Protein AF-A0A0V1PND1-F1 (afdb_monomer_lite)

Radius of gyration: 33.15 Å; chains: 1; bounding box: 69×85×89 Å

Structure (mmCIF, N/CA/C/O backbone):
data_AF-A0A0V1PND1-F1
#
_entry.id   AF-A0A0V1PND1-F1
#
loop_
_atom_site.group_PDB
_atom_site.id
_atom_site.type_symbol
_atom_site.label_atom_id
_atom_site.label_alt_id
_atom_site.label_comp_id
_atom_site.label_asym_id
_atom_site.label_entity_id
_atom_site.label_seq_id
_atom_site.pdbx_PDB_ins_code
_atom_site.Cartn_x
_atom_site.Cartn_y
_atom_site.Cartn_z
_atom_site.occupancy
_atom_site.B_iso_or_equiv
_atom_site.auth_seq_id
_atom_site.auth_comp_id
_atom_site.auth_asym_id
_atom_site.auth_atom_id
_atom_site.pdbx_PDB_model_num
ATOM 1 N N . MET A 1 1 ? 16.332 -52.668 48.188 1.00 45.94 1 MET A N 1
ATOM 2 C CA . MET A 1 1 ? 16.975 -53.119 46.933 1.00 45.94 1 MET A CA 1
ATOM 3 C C . MET A 1 1 ? 16.091 -52.702 45.766 1.00 45.94 1 MET A C 1
ATOM 5 O O . MET A 1 1 ? 15.042 -53.295 45.566 1.00 45.94 1 MET A O 1
ATOM 9 N N . GLY A 1 2 ? 16.438 -51.606 45.086 1.00 40.59 2 GLY A N 1
ATOM 10 C CA . GLY A 1 2 ? 15.646 -51.068 43.973 1.00 40.59 2 GLY A CA 1
ATOM 11 C C . GLY A 1 2 ? 15.903 -51.820 42.657 1.00 40.59 2 GLY A C 1
ATOM 12 O O . GLY A 1 2 ? 17.017 -52.310 42.455 1.00 40.59 2 GLY A O 1
ATOM 13 N N . PRO A 1 3 ? 14.910 -51.923 41.757 1.00 44.81 3 PRO A N 1
ATOM 14 C CA . PRO A 1 3 ? 15.057 -52.651 40.501 1.00 44.81 3 PRO A CA 1
ATOM 15 C C . PRO A 1 3 ? 16.030 -51.941 39.544 1.00 44.81 3 PRO A C 1
ATOM 17 O O . PRO A 1 3 ? 15.953 -50.734 39.306 1.00 44.81 3 PRO A O 1
ATOM 20 N N . LYS A 1 4 ? 16.978 -52.723 39.011 1.00 42.03 4 LYS A N 1
ATOM 21 C CA . LYS A 1 4 ? 18.057 -52.308 38.103 1.00 42.03 4 LYS A CA 1
ATOM 22 C C . LYS A 1 4 ? 17.503 -51.722 36.794 1.00 42.03 4 LYS A C 1
ATOM 24 O O . LYS A 1 4 ? 16.653 -52.321 36.142 1.00 42.03 4 LYS A O 1
ATOM 29 N N . LYS A 1 5 ? 18.046 -50.570 36.379 1.00 38.72 5 LYS A N 1
ATOM 30 C CA . LYS A 1 5 ? 17.799 -49.937 35.071 1.00 38.72 5 LYS A CA 1
ATOM 31 C C . LYS A 1 5 ? 18.304 -50.835 33.935 1.00 38.72 5 LYS A C 1
ATOM 33 O O . LYS A 1 5 ? 19.490 -51.147 33.871 1.00 38.72 5 LYS A O 1
ATOM 38 N N . MET A 1 6 ? 17.409 -51.189 33.017 1.00 40.62 6 MET A N 1
ATOM 39 C CA . MET A 1 6 ? 17.712 -51.919 31.786 1.00 40.62 6 MET A CA 1
ATOM 40 C C . MET A 1 6 ? 18.481 -51.002 30.817 1.00 40.62 6 MET A C 1
ATOM 42 O O . MET A 1 6 ? 17.993 -49.934 30.440 1.00 40.62 6 MET A O 1
ATOM 46 N N . GLN A 1 7 ? 19.706 -51.384 30.449 1.00 43.44 7 GLN A N 1
ATOM 47 C CA . GLN A 1 7 ? 20.535 -50.657 29.484 1.00 43.44 7 GLN A CA 1
ATOM 48 C C . GLN A 1 7 ? 19.895 -50.724 28.086 1.00 43.44 7 GLN A C 1
ATOM 50 O O . GLN A 1 7 ? 19.648 -51.802 27.551 1.00 43.44 7 GLN A O 1
ATOM 55 N N . LYS A 1 8 ? 19.622 -49.561 27.479 1.00 40.72 8 LYS A N 1
ATOM 56 C CA . LYS A 1 8 ? 19.198 -49.457 26.073 1.00 40.72 8 LYS A CA 1
ATOM 57 C C . LYS A 1 8 ? 20.356 -49.884 25.165 1.00 40.72 8 LYS A C 1
ATOM 59 O O . LYS A 1 8 ? 21.366 -49.187 25.099 1.00 40.72 8 LYS A O 1
ATOM 64 N N . GLY A 1 9 ? 20.186 -50.991 24.443 1.00 40.56 9 GLY A N 1
ATOM 65 C CA . GLY A 1 9 ? 21.099 -51.410 23.380 1.00 40.56 9 GLY A CA 1
ATOM 66 C C . GLY A 1 9 ? 21.251 -50.335 22.296 1.00 40.56 9 GLY A C 1
ATOM 67 O O . GLY A 1 9 ? 20.279 -49.676 21.914 1.00 40.56 9 GLY A O 1
ATOM 68 N N . LYS A 1 10 ? 22.486 -50.147 21.813 1.00 44.69 10 LYS A N 1
ATOM 69 C CA . LYS A 1 10 ? 22.829 -49.285 20.670 1.00 44.69 10 LYS A CA 1
ATOM 70 C C . LYS A 1 10 ? 21.983 -49.684 19.454 1.00 44.69 10 LYS A C 1
ATOM 72 O O . LYS A 1 10 ? 22.133 -50.786 18.936 1.00 44.69 10 LYS A O 1
ATOM 77 N N . LYS A 1 11 ? 21.127 -48.778 18.972 1.00 47.50 11 LYS A N 1
ATOM 78 C CA . LYS A 1 11 ? 20.496 -48.912 17.652 1.00 47.50 11 LYS A CA 1
ATOM 79 C C . LYS A 1 11 ? 21.572 -48.708 16.586 1.00 47.50 11 LYS A C 1
ATOM 81 O O . LYS A 1 11 ? 22.068 -47.596 16.426 1.00 47.50 11 LYS A O 1
ATOM 86 N N . VAL A 1 12 ? 21.942 -49.781 15.896 1.00 49.62 12 VAL A N 1
ATOM 87 C CA . VAL A 1 12 ? 22.754 -49.713 14.677 1.00 49.62 12 VAL A CA 1
ATOM 88 C C . VAL A 1 12 ? 21.906 -49.036 13.598 1.00 49.62 12 VAL A C 1
ATOM 90 O O . VAL A 1 12 ? 20.738 -49.385 13.424 1.00 49.62 12 VAL A O 1
ATOM 93 N N . ALA A 1 13 ? 22.459 -48.021 12.933 1.00 58.53 13 ALA A N 1
ATOM 94 C CA . ALA A 1 13 ? 21.781 -47.316 11.850 1.00 58.53 13 ALA A CA 1
ATOM 95 C C . ALA A 1 13 ? 21.521 -48.271 10.672 1.00 58.53 13 ALA A C 1
ATOM 97 O O . ALA A 1 13 ? 22.398 -49.050 10.298 1.00 58.53 13 ALA A O 1
ATOM 98 N N . GLU A 1 14 ? 20.320 -48.212 10.093 1.00 64.31 14 GLU A N 1
ATOM 99 C CA . GLU A 1 14 ? 19.987 -48.976 8.889 1.00 64.31 14 GLU A CA 1
ATOM 100 C C . GLU A 1 14 ? 20.894 -48.570 7.719 1.00 64.31 14 GLU A C 1
ATOM 102 O O . GLU A 1 14 ? 21.169 -47.387 7.503 1.00 64.31 14 GLU A O 1
ATOM 107 N N . MET A 1 15 ? 21.349 -49.560 6.947 1.00 56.66 15 MET A N 1
ATOM 108 C CA . MET A 1 15 ? 22.169 -49.323 5.760 1.00 56.66 15 MET A CA 1
ATOM 109 C C . MET A 1 15 ? 21.419 -48.465 4.722 1.00 56.66 15 MET A C 1
ATOM 111 O O . MET A 1 15 ? 20.238 -48.716 4.459 1.00 56.66 15 MET A O 1
ATOM 115 N N . PRO A 1 16 ? 22.097 -47.497 4.075 1.00 63.47 16 PRO A N 1
ATOM 116 C CA . PRO A 1 16 ? 21.490 -46.635 3.068 1.00 63.47 16 PRO A CA 1
ATOM 117 C C . PRO A 1 16 ? 20.941 -47.444 1.885 1.00 63.47 16 PRO A C 1
ATOM 119 O O . PRO A 1 16 ? 21.573 -48.379 1.389 1.00 63.47 16 PRO A O 1
ATOM 122 N N . ALA A 1 17 ? 19.759 -47.042 1.407 1.00 61.97 17 ALA A N 1
ATOM 123 C CA . ALA A 1 17 ? 18.956 -47.739 0.396 1.00 61.97 17 ALA A CA 1
ATOM 124 C C . ALA A 1 17 ? 19.686 -48.044 -0.930 1.00 61.97 17 ALA A C 1
ATOM 126 O O . ALA A 1 17 ? 19.234 -48.896 -1.690 1.00 61.97 17 ALA A O 1
ATOM 127 N N . ALA A 1 18 ? 20.822 -47.393 -1.192 1.00 63.50 18 ALA A N 1
ATOM 128 C CA . ALA A 1 18 ? 21.654 -47.609 -2.372 1.00 63.50 18 ALA A CA 1
ATOM 129 C C . ALA A 1 18 ? 22.376 -48.973 -2.397 1.00 63.50 18 ALA A C 1
ATOM 131 O O . ALA A 1 18 ? 22.743 -49.436 -3.472 1.00 63.50 18 ALA A O 1
ATOM 132 N N . LEU A 1 19 ? 22.564 -49.633 -1.244 1.00 59.56 19 LEU A N 1
ATOM 133 C CA . LEU A 1 19 ? 23.301 -50.906 -1.141 1.00 59.56 19 LEU A CA 1
ATOM 134 C C . LEU A 1 19 ? 22.398 -52.147 -1.042 1.00 59.56 19 LEU A C 1
ATOM 136 O O . LEU A 1 19 ? 22.898 -53.273 -1.010 1.00 59.56 19 LEU A O 1
ATOM 140 N N . LYS A 1 20 ? 21.067 -51.986 -1.031 1.00 61.69 20 LYS A N 1
ATOM 141 C CA . LYS A 1 20 ? 20.152 -53.130 -1.152 1.00 61.69 20 LYS A CA 1
ATOM 142 C C . LYS A 1 20 ? 20.197 -53.630 -2.596 1.00 61.69 20 LYS A C 1
ATOM 144 O O . LYS A 1 20 ? 19.632 -52.997 -3.488 1.00 61.69 20 LYS A O 1
ATOM 149 N N . LYS A 1 21 ? 20.862 -54.772 -2.829 1.00 57.81 21 LYS A N 1
ATOM 150 C CA . LYS A 1 21 ? 20.754 -55.537 -4.083 1.00 57.81 21 LYS A CA 1
ATOM 151 C C . LYS A 1 21 ? 19.268 -55.663 -4.426 1.00 57.81 21 LYS A C 1
ATOM 153 O O . LYS A 1 21 ? 18.518 -56.292 -3.681 1.00 57.81 21 LYS A O 1
ATOM 158 N N . LYS A 1 22 ? 18.842 -55.042 -5.531 1.00 53.78 22 LYS A N 1
ATOM 159 C CA . LYS A 1 22 ? 17.507 -55.254 -6.093 1.00 53.78 22 LYS A CA 1
ATOM 160 C C . LYS A 1 22 ? 17.400 -56.740 -6.412 1.00 53.78 22 LYS A C 1
ATOM 162 O O . LYS A 1 22 ? 18.049 -57.213 -7.341 1.00 53.78 22 LYS A O 1
ATOM 167 N N . VAL A 1 23 ? 16.624 -57.469 -5.616 1.00 55.59 23 VAL A N 1
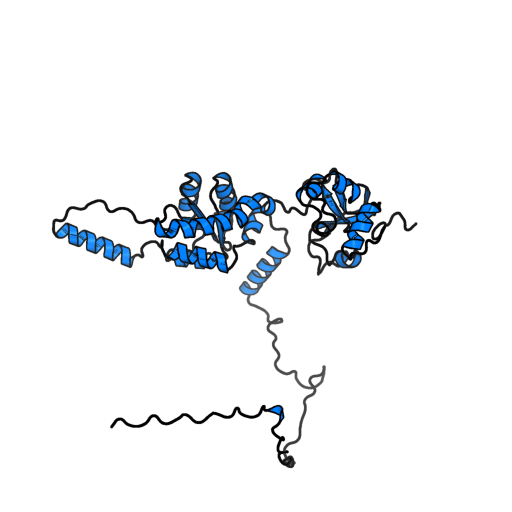ATOM 168 C CA . VAL A 1 23 ? 16.159 -58.803 -5.987 1.00 55.59 23 VAL A CA 1
ATOM 169 C C . VAL A 1 23 ? 15.416 -58.610 -7.303 1.00 55.59 23 VAL A C 1
ATOM 171 O O . VAL A 1 23 ? 14.428 -57.880 -7.353 1.00 55.59 23 VAL A O 1
ATOM 174 N N . ALA A 1 24 ? 15.965 -59.150 -8.389 1.00 57.50 24 ALA A N 1
ATOM 175 C CA . ALA A 1 24 ? 15.301 -59.118 -9.678 1.00 57.50 24 ALA A CA 1
ATOM 176 C C . ALA A 1 24 ? 14.045 -59.983 -9.551 1.00 57.50 24 ALA A C 1
ATOM 178 O O . ALA A 1 24 ? 14.135 -61.210 -9.522 1.00 57.50 24 ALA A O 1
ATOM 179 N N . GLU A 1 25 ? 12.884 -59.343 -9.405 1.00 60.88 25 GLU A N 1
ATOM 180 C CA . GLU A 1 25 ? 11.609 -60.048 -9.461 1.00 60.88 25 GLU A CA 1
ATOM 181 C C . GLU A 1 25 ? 11.512 -60.793 -10.803 1.00 60.88 25 GLU A C 1
ATOM 183 O O . GLU A 1 25 ? 11.852 -60.227 -11.852 1.00 60.88 25 GLU A O 1
ATOM 188 N N . PRO A 1 26 ? 11.067 -62.062 -10.800 1.00 58.00 26 PRO A N 1
ATOM 189 C CA . PRO A 1 26 ? 10.924 -62.831 -12.025 1.00 58.00 26 PRO A CA 1
ATOM 190 C C . PRO A 1 26 ? 9.939 -62.115 -12.955 1.00 58.00 26 PRO A C 1
ATOM 192 O O . PRO A 1 26 ? 8.809 -61.811 -12.565 1.00 58.00 26 PRO A O 1
ATOM 195 N N . LYS A 1 27 ? 10.366 -61.832 -14.195 1.00 63.00 27 LYS A N 1
ATOM 196 C CA . LYS A 1 27 ? 9.514 -61.223 -15.228 1.00 63.00 27 LYS A CA 1
ATOM 197 C C . LYS A 1 27 ? 8.285 -62.112 -15.431 1.00 63.00 27 LYS A C 1
ATOM 199 O O . LYS A 1 27 ? 8.384 -63.180 -16.034 1.00 63.00 27 LYS A O 1
ATOM 204 N N . LYS A 1 28 ? 7.130 -61.684 -14.912 1.00 69.31 28 LYS A N 1
ATOM 205 C CA . LYS A 1 28 ? 5.849 -62.367 -15.125 1.00 69.31 28 LYS A CA 1
ATOM 206 C C . LYS A 1 28 ? 5.597 -62.429 -16.632 1.00 69.31 28 LYS A C 1
ATOM 208 O O . LYS A 1 28 ? 5.619 -61.390 -17.291 1.00 69.31 28 LYS A O 1
ATOM 213 N N . LYS A 1 29 ? 5.396 -63.634 -17.178 1.00 66.12 29 LYS A N 1
ATOM 214 C CA . LYS A 1 29 ? 5.021 -63.814 -18.588 1.00 66.12 29 LYS A CA 1
ATOM 215 C C . LYS A 1 29 ? 3.735 -63.004 -18.831 1.00 66.12 29 LYS A C 1
ATOM 217 O O . LYS A 1 29 ? 2.778 -63.213 -18.081 1.00 66.12 29 LYS A O 1
ATOM 222 N N . PRO A 1 30 ? 3.710 -62.047 -19.777 1.00 69.75 30 PRO A N 1
ATOM 223 C CA . PRO A 1 30 ? 2.515 -61.254 -20.024 1.00 69.75 30 PRO A CA 1
ATOM 224 C C . PRO A 1 30 ? 1.400 -62.191 -20.483 1.00 69.75 30 PRO A C 1
ATOM 226 O O . PRO A 1 30 ? 1.618 -63.056 -21.329 1.00 69.75 30 PRO A O 1
ATOM 229 N N . ASN A 1 31 ? 0.225 -62.061 -19.870 1.00 80.31 31 ASN A N 1
ATOM 230 C CA . ASN A 1 31 ? -0.943 -62.832 -20.271 1.00 80.31 31 ASN A CA 1
ATOM 231 C C . ASN A 1 31 ? -1.275 -62.464 -21.732 1.00 80.31 31 ASN A C 1
ATOM 233 O O . ASN A 1 31 ? -1.485 -61.278 -21.995 1.00 80.31 31 ASN A O 1
ATOM 237 N N . PRO A 1 32 ? -1.328 -63.433 -22.664 1.00 81.50 32 PRO A N 1
ATOM 238 C CA . PRO A 1 32 ? -1.554 -63.175 -24.088 1.00 81.50 32 PRO A CA 1
ATOM 239 C C . PRO A 1 32 ? -2.903 -62.505 -24.394 1.00 81.50 32 PRO A C 1
ATOM 241 O O . PRO A 1 32 ? -3.078 -61.972 -25.481 1.00 81.50 32 PRO A O 1
ATOM 244 N N . LEU A 1 33 ? -3.839 -62.478 -23.438 1.00 86.88 33 LEU A N 1
ATOM 245 C CA . LEU A 1 33 ? -5.105 -61.749 -23.557 1.00 86.88 33 LEU A CA 1
ATOM 246 C C . LEU A 1 33 ? -4.967 -60.224 -23.365 1.00 86.88 33 LEU A C 1
ATOM 248 O O . LEU A 1 33 ? -5.882 -59.483 -23.724 1.00 86.88 33 LEU A O 1
ATOM 252 N N . PHE A 1 34 ? -3.866 -59.732 -22.782 1.00 83.06 34 PHE A N 1
ATOM 253 C CA . PHE A 1 34 ? -3.647 -58.303 -22.531 1.00 83.06 34 PHE A CA 1
ATOM 254 C C . PHE A 1 34 ? -2.591 -57.727 -23.475 1.00 83.06 34 PHE A C 1
ATOM 256 O O . PHE A 1 34 ? -1.393 -57.739 -23.189 1.00 83.06 34 PHE A O 1
ATOM 263 N N . GLU A 1 35 ? -3.057 -57.161 -24.583 1.00 84.19 35 GLU A N 1
ATOM 264 C CA . GLU A 1 35 ? -2.218 -56.468 -25.560 1.00 84.19 35 GLU A CA 1
ATOM 265 C C . GLU A 1 35 ? -2.167 -54.956 -25.273 1.00 84.19 35 GLU A C 1
ATOM 267 O O . GLU A 1 35 ? -3.208 -54.337 -25.013 1.00 84.19 35 GLU A O 1
ATOM 272 N N . PRO A 1 36 ? -0.990 -54.308 -25.348 1.00 86.56 36 PRO A N 1
ATOM 273 C CA . PRO A 1 36 ? -0.910 -52.856 -25.297 1.00 86.56 36 PRO A CA 1
ATOM 274 C C . PRO A 1 36 ? -1.557 -52.263 -26.553 1.00 86.56 36 PRO A C 1
ATOM 276 O O . PRO A 1 36 ? -1.103 -52.493 -27.670 1.00 86.56 36 PRO A O 1
ATOM 279 N N . ARG A 1 37 ? -2.600 -51.452 -26.365 1.00 88.69 37 ARG A N 1
ATOM 280 C CA . ARG A 1 37 ? -3.267 -50.697 -27.439 1.00 88.69 37 ARG A CA 1
ATOM 281 C C . ARG A 1 37 ? -3.028 -49.199 -27.242 1.00 88.69 37 ARG A C 1
ATOM 283 O O . ARG A 1 37 ? -3.913 -48.505 -26.732 1.00 88.69 37 ARG A O 1
ATOM 290 N N . PRO A 1 38 ? -1.811 -48.697 -27.531 1.00 91.12 38 PRO A N 1
ATOM 291 C CA . PRO A 1 38 ? -1.510 -47.283 -27.384 1.00 91.12 38 PRO A CA 1
ATOM 292 C C . PRO A 1 38 ? -2.336 -46.481 -28.389 1.00 91.12 38 PRO A C 1
ATOM 294 O O . PRO A 1 38 ? -2.361 -46.791 -29.576 1.00 91.12 38 PRO A O 1
ATOM 297 N N . LYS A 1 39 ? -3.005 -45.439 -27.899 1.00 94.19 39 LYS A N 1
ATOM 298 C CA . LYS A 1 39 ? -3.706 -44.480 -28.751 1.00 94.19 39 LYS A CA 1
ATOM 299 C C . LYS A 1 39 ? -2.739 -43.410 -29.234 1.00 94.19 39 LYS A C 1
ATOM 301 O O . LYS A 1 39 ? -1.926 -42.910 -28.453 1.00 94.19 39 LYS A O 1
ATOM 306 N N . ASN A 1 40 ? -2.852 -43.036 -30.498 1.00 94.38 40 ASN A N 1
ATOM 307 C CA . ASN A 1 40 ? -2.107 -41.939 -31.085 1.00 94.38 40 ASN A CA 1
ATOM 308 C C . ASN A 1 40 ? -2.948 -40.662 -31.006 1.00 94.38 40 ASN A C 1
ATOM 310 O O . ASN A 1 40 ? -3.908 -40.497 -31.744 1.00 94.38 40 ASN A O 1
ATOM 314 N N . PHE A 1 41 ? -2.573 -39.726 -30.136 1.00 95.31 41 PHE A N 1
ATOM 315 C CA . PHE A 1 41 ? -3.267 -38.439 -29.983 1.00 95.31 41 PHE A CA 1
ATOM 316 C C . PHE A 1 41 ? -2.697 -37.337 -30.892 1.00 95.31 41 PHE A C 1
ATOM 318 O O . PHE A 1 41 ? -2.755 -36.150 -30.551 1.00 95.31 41 PHE A O 1
ATOM 325 N N . GLY A 1 42 ? -2.095 -37.716 -32.021 1.00 93.81 42 GLY A N 1
ATOM 326 C CA . GLY A 1 42 ? -1.718 -36.800 -33.093 1.00 93.81 42 GLY A CA 1
ATOM 327 C C . GLY A 1 42 ? -2.933 -36.131 -33.746 1.00 93.81 42 GLY A C 1
ATOM 328 O O . GLY A 1 42 ? -4.086 -36.495 -33.512 1.00 93.81 42 GLY A O 1
ATOM 329 N N . ILE A 1 43 ? -2.682 -35.115 -34.567 1.00 93.44 43 ILE A N 1
ATOM 330 C CA . ILE A 1 43 ? -3.741 -34.442 -35.328 1.00 93.44 43 ILE A CA 1
ATOM 331 C C . ILE A 1 43 ? -4.317 -35.443 -36.344 1.00 93.44 43 ILE A C 1
ATOM 333 O O . ILE A 1 43 ? -3.561 -36.064 -37.085 1.00 93.44 43 ILE A O 1
ATOM 337 N N . GLY A 1 44 ? -5.643 -35.610 -36.362 1.00 94.56 44 GLY A N 1
ATOM 338 C CA . GLY A 1 44 ? -6.338 -36.520 -37.284 1.00 94.56 44 GLY A CA 1
ATOM 339 C C . GLY A 1 44 ? -6.292 -38.008 -36.911 1.00 94.56 44 GLY A C 1
ATOM 340 O O . GLY A 1 44 ? -6.660 -38.835 -37.734 1.00 94.56 44 GLY A O 1
ATOM 341 N N . GLN A 1 45 ? -5.830 -38.346 -35.703 1.00 95.62 45 GLN A N 1
ATOM 342 C CA . GLN A 1 45 ? -5.733 -39.722 -35.204 1.00 95.62 45 GLN A CA 1
ATOM 343 C C . GLN A 1 45 ? -6.822 -39.977 -34.138 1.00 95.62 45 GLN A C 1
ATOM 345 O O . GLN A 1 45 ? -7.973 -39.582 -34.325 1.00 95.62 45 GLN A O 1
ATOM 350 N N . ASP A 1 46 ? -6.495 -40.610 -33.009 1.00 95.31 46 ASP A N 1
ATOM 351 C CA . ASP A 1 46 ? -7.456 -40.898 -31.942 1.00 95.31 46 ASP A CA 1
ATOM 352 C C . ASP A 1 46 ? -7.999 -39.632 -31.249 1.00 95.31 46 ASP A C 1
ATOM 354 O O . ASP A 1 46 ? -7.349 -38.582 -31.179 1.00 95.31 46 ASP A O 1
ATOM 358 N N . ILE A 1 47 ? -9.193 -39.754 -30.648 1.00 94.50 47 ILE A N 1
ATOM 359 C CA . ILE A 1 47 ? -9.832 -38.684 -29.864 1.00 94.50 47 ILE A CA 1
ATOM 360 C C . ILE A 1 47 ? -8.892 -38.209 -28.752 1.00 94.50 47 ILE A C 1
ATOM 362 O O . ILE A 1 47 ? -8.406 -38.997 -27.938 1.00 94.50 47 ILE A O 1
ATOM 366 N N . GLN A 1 48 ? -8.696 -36.892 -28.691 1.00 93.62 48 GLN A N 1
ATOM 367 C CA . GLN A 1 48 ? -7.847 -36.242 -27.699 1.00 93.62 48 GLN A CA 1
ATOM 368 C C . GLN A 1 48 ? -8.296 -36.564 -26.263 1.00 93.62 48 GLN A C 1
ATOM 370 O O . GLN A 1 48 ? -9.495 -36.541 -25.965 1.00 93.62 48 GLN A O 1
ATOM 375 N N . PRO A 1 49 ? -7.356 -36.802 -25.331 1.00 95.06 49 PRO A N 1
ATOM 376 C CA . PRO A 1 49 ? -7.700 -36.990 -23.932 1.00 95.06 49 PRO A CA 1
ATOM 377 C C . PRO A 1 49 ? -8.229 -35.680 -23.337 1.00 95.06 49 PRO A C 1
ATOM 379 O O . PRO A 1 49 ? -7.959 -34.585 -23.839 1.00 95.06 49 PRO A O 1
ATOM 382 N N . LYS A 1 50 ? -8.941 -35.773 -22.210 1.00 95.25 50 LYS A N 1
ATOM 383 C CA . LYS A 1 50 ? -9.320 -34.584 -21.436 1.00 95.25 50 LYS A CA 1
ATOM 384 C C . LYS A 1 50 ? -8.049 -33.863 -20.973 1.00 95.25 50 LYS A C 1
ATOM 386 O O . LYS A 1 50 ? -7.183 -34.472 -20.349 1.00 95.25 50 LYS A O 1
ATOM 391 N N . ARG A 1 51 ? -7.945 -32.571 -21.282 1.00 93.50 51 ARG A N 1
ATOM 392 C CA . ARG A 1 51 ? -6.825 -31.692 -20.913 1.00 93.50 51 ARG A CA 1
ATOM 393 C C . ARG A 1 51 ? -7.338 -30.533 -20.068 1.00 93.50 51 ARG A C 1
ATOM 395 O O . ARG A 1 51 ? -8.527 -30.216 -20.108 1.00 93.50 51 ARG A O 1
ATOM 402 N N . ASP A 1 52 ? -6.441 -29.878 -19.336 1.00 95.94 52 ASP A N 1
ATOM 403 C CA . ASP A 1 52 ? -6.779 -28.620 -18.677 1.00 95.94 52 ASP A CA 1
ATOM 404 C C . ASP A 1 52 ? -7.032 -27.532 -19.731 1.00 95.94 52 ASP A C 1
ATOM 406 O O . ASP A 1 52 ? -6.119 -27.043 -20.396 1.00 95.94 52 ASP A O 1
ATOM 410 N N . VAL A 1 53 ? -8.303 -27.171 -19.893 1.00 95.12 53 VAL A N 1
ATOM 411 C CA . VAL A 1 53 ? -8.758 -26.125 -20.814 1.00 95.12 53 VAL A CA 1
ATOM 412 C C . VAL A 1 53 ? -9.023 -24.797 -20.104 1.00 95.12 53 VAL A C 1
ATOM 414 O O . VAL A 1 53 ? -9.548 -23.884 -20.733 1.00 95.12 53 VAL A O 1
ATOM 417 N N . SER A 1 54 ? -8.636 -24.630 -18.830 1.00 94.38 54 SER A N 1
ATOM 418 C CA . SER A 1 54 ? -8.947 -23.442 -18.004 1.00 94.38 54 SER A CA 1
ATOM 419 C C . SER A 1 54 ? -8.576 -22.102 -18.657 1.00 94.38 54 SER A C 1
ATOM 421 O O . SER A 1 54 ? -9.238 -21.085 -18.434 1.00 94.38 54 SER A O 1
ATOM 423 N N . ARG A 1 55 ? -7.537 -22.085 -19.503 1.00 93.94 55 ARG A N 1
ATOM 424 C CA . ARG A 1 55 ? -7.124 -20.901 -20.275 1.00 93.94 55 ARG A CA 1
ATOM 425 C C . ARG A 1 55 ? -8.082 -20.557 -21.425 1.00 93.94 55 ARG A C 1
ATOM 427 O O . ARG A 1 55 ? -8.245 -19.378 -21.722 1.00 93.94 55 ARG A O 1
ATOM 434 N N . PHE A 1 56 ? -8.703 -21.562 -22.039 1.00 94.69 56 PHE A N 1
ATOM 435 C CA . PHE A 1 56 ? -9.611 -21.442 -23.188 1.00 94.69 56 PHE A CA 1
ATOM 436 C C . PHE A 1 56 ? -11.091 -21.415 -22.785 1.00 94.69 56 PHE A C 1
ATOM 438 O O . PHE A 1 56 ? -11.957 -21.183 -23.626 1.00 94.69 56 PHE A O 1
ATOM 445 N N . VAL A 1 57 ? -11.394 -21.636 -21.499 1.00 96.38 57 VAL A N 1
ATOM 446 C CA . VAL A 1 57 ? -12.752 -21.521 -20.958 1.00 96.38 57 VAL A CA 1
ATOM 447 C C . VAL A 1 57 ? -13.317 -20.133 -21.257 1.00 96.38 57 VAL A C 1
ATOM 449 O O . VAL A 1 57 ? -12.702 -19.104 -20.962 1.00 96.38 57 VAL A O 1
ATOM 452 N N . ARG A 1 58 ? -14.547 -20.101 -21.775 1.00 96.38 58 ARG A N 1
ATOM 453 C CA . ARG A 1 58 ? -15.348 -18.880 -21.850 1.00 96.38 58 ARG A CA 1
ATOM 454 C C . ARG A 1 58 ? -15.804 -18.490 -20.444 1.00 96.38 58 ARG A C 1
ATOM 456 O O . ARG A 1 58 ? -16.815 -18.974 -19.944 1.00 96.38 58 ARG A O 1
ATOM 463 N N . TRP A 1 59 ? -15.029 -17.629 -19.793 1.00 96.62 59 TRP A N 1
ATOM 464 C CA . TRP A 1 59 ? -15.294 -17.201 -18.421 1.00 96.62 59 TRP A CA 1
ATOM 465 C C . TRP A 1 59 ? -16.567 -16.334 -18.311 1.00 96.62 59 TRP A C 1
ATOM 467 O O . TRP A 1 59 ? -16.835 -15.525 -19.204 1.00 96.62 59 TRP A O 1
ATOM 477 N N . PRO A 1 60 ? -17.328 -16.438 -17.202 1.00 98.00 60 PRO A N 1
ATOM 478 C CA . PRO A 1 60 ? -18.413 -15.514 -16.882 1.00 98.00 60 PRO A CA 1
ATOM 479 C C . PRO A 1 60 ? -17.988 -14.041 -16.958 1.00 98.00 60 PRO A C 1
ATOM 481 O O . PRO A 1 60 ? -16.866 -13.688 -16.580 1.00 98.00 60 PRO A O 1
ATOM 484 N N . LYS A 1 61 ? -18.908 -13.159 -17.379 1.00 97.50 61 LYS A N 1
ATOM 485 C CA . LYS A 1 61 ? -18.625 -11.732 -17.636 1.00 97.50 61 LYS A CA 1
ATOM 486 C C . LYS A 1 61 ? -17.936 -11.021 -16.464 1.00 97.50 61 LYS A C 1
ATOM 488 O O . LYS A 1 61 ? -16.998 -10.269 -16.694 1.00 97.50 61 LYS A O 1
ATOM 493 N N . TYR A 1 62 ? -18.335 -11.281 -15.217 1.00 97.50 62 TYR A N 1
ATOM 494 C CA . TYR A 1 62 ? -17.735 -10.625 -14.045 1.00 97.50 62 TYR A CA 1
ATOM 495 C C . TYR A 1 62 ? -16.249 -10.983 -13.849 1.00 97.50 62 TYR A C 1
ATOM 497 O O . TYR A 1 62 ? -15.462 -10.125 -13.455 1.00 97.50 62 TYR A O 1
ATOM 505 N N . ILE A 1 63 ? -15.842 -12.216 -14.176 1.00 96.50 63 ILE A N 1
ATOM 506 C CA . ILE A 1 63 ? -14.434 -12.647 -14.127 1.00 96.50 63 ILE A CA 1
ATOM 507 C C . ILE A 1 63 ? -13.646 -11.954 -15.235 1.00 96.50 63 ILE A C 1
ATOM 509 O O . ILE A 1 63 ? -12.538 -11.471 -14.999 1.00 96.50 63 ILE A O 1
ATOM 513 N N . VAL A 1 64 ? -14.222 -11.893 -16.440 1.00 96.75 64 VAL A N 1
ATOM 514 C CA . VAL A 1 64 ? -13.613 -11.207 -17.586 1.00 96.75 64 VAL A CA 1
ATOM 515 C C . VAL A 1 64 ? -13.396 -9.728 -17.264 1.00 96.75 64 VAL A C 1
ATOM 517 O O . VAL A 1 64 ? -12.270 -9.257 -17.395 1.00 96.75 64 VAL A O 1
ATOM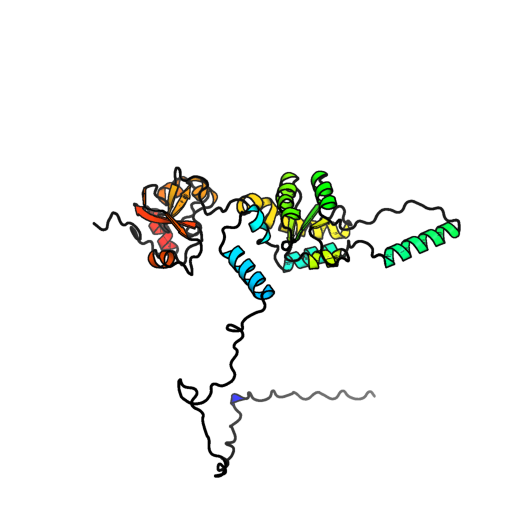 520 N N . LEU A 1 65 ? -14.416 -9.035 -16.749 1.00 96.81 65 LEU A N 1
ATOM 521 C CA . LEU A 1 65 ? -14.338 -7.621 -16.368 1.00 96.81 65 LEU A CA 1
ATOM 522 C C . LEU A 1 65 ? -13.265 -7.363 -15.301 1.00 96.81 65 LEU A C 1
ATOM 524 O O . LEU A 1 65 ? -12.448 -6.463 -15.463 1.00 96.81 65 LEU A O 1
ATOM 528 N N . GLN A 1 66 ? -13.199 -8.181 -14.245 1.00 95.12 66 GLN A N 1
ATOM 529 C CA . GLN A 1 66 ? -12.169 -8.048 -13.203 1.00 95.12 66 GLN A CA 1
ATOM 530 C C . GLN A 1 66 ? -10.748 -8.244 -13.754 1.00 95.12 66 GLN A C 1
ATOM 532 O O . GLN A 1 66 ? -9.828 -7.506 -13.393 1.00 95.12 66 GLN A O 1
ATOM 537 N N . ARG A 1 67 ? -10.554 -9.224 -14.649 1.00 95.56 67 ARG A N 1
ATOM 538 C CA . ARG A 1 67 ? -9.256 -9.478 -15.296 1.00 95.56 67 ARG A CA 1
ATOM 539 C C . ARG A 1 67 ? -8.873 -8.351 -16.254 1.00 95.56 67 ARG A C 1
ATOM 541 O O . ARG A 1 67 ? -7.730 -7.903 -16.216 1.00 95.56 67 ARG A O 1
ATOM 548 N N . GLN A 1 68 ? -9.813 -7.881 -17.074 1.00 95.38 68 GLN A N 1
ATOM 549 C CA . GLN A 1 68 ? -9.612 -6.757 -17.992 1.00 95.38 68 GLN A CA 1
ATOM 550 C C . GLN A 1 68 ? -9.254 -5.480 -17.231 1.00 95.38 68 GLN A C 1
ATOM 552 O O . GLN A 1 68 ? -8.277 -4.831 -17.589 1.00 95.38 68 GLN A O 1
ATOM 557 N N . LEU A 1 69 ? -9.956 -5.178 -16.133 1.00 91.44 69 LEU A N 1
ATOM 558 C CA . LEU A 1 69 ? -9.642 -4.046 -15.260 1.00 91.44 69 LEU A CA 1
ATOM 559 C C . LEU A 1 69 ? -8.208 -4.138 -14.715 1.00 91.44 69 LEU A C 1
ATOM 561 O O . LEU A 1 69 ? -7.446 -3.178 -14.799 1.00 91.44 69 LEU A O 1
ATOM 565 N N . ALA A 1 70 ? -7.798 -5.307 -14.214 1.00 89.94 70 ALA A N 1
ATOM 566 C CA . ALA A 1 70 ? -6.442 -5.518 -13.704 1.00 89.94 70 ALA A CA 1
ATOM 567 C C . ALA A 1 70 ? -5.358 -5.382 -14.791 1.00 89.94 70 ALA A C 1
ATOM 569 O O . ALA A 1 70 ? -4.264 -4.889 -14.509 1.00 89.94 70 ALA A O 1
ATOM 570 N N . ILE A 1 71 ? -5.644 -5.811 -16.024 1.00 91.62 71 ILE A N 1
ATOM 571 C CA . ILE A 1 71 ? -4.756 -5.613 -17.179 1.00 91.62 71 ILE A CA 1
ATOM 572 C C . ILE A 1 71 ? -4.673 -4.125 -17.527 1.00 91.62 71 ILE A C 1
ATOM 574 O O . ILE A 1 71 ? -3.575 -3.598 -17.688 1.00 91.62 71 ILE A O 1
ATOM 578 N N . LEU A 1 72 ? -5.809 -3.434 -17.573 1.00 91.38 72 LEU A N 1
ATOM 579 C CA . LEU A 1 72 ? -5.899 -2.015 -17.904 1.00 91.38 72 LEU A CA 1
ATOM 580 C C . LEU A 1 72 ? -5.101 -1.156 -16.912 1.00 91.38 72 LEU A C 1
ATOM 582 O O . LEU A 1 72 ? -4.288 -0.341 -17.335 1.00 91.38 72 LEU A O 1
ATOM 586 N N . TYR A 1 73 ? -5.187 -1.439 -15.609 1.00 83.56 73 TYR A N 1
ATOM 587 C CA . TYR A 1 73 ? -4.348 -0.795 -14.587 1.00 83.56 73 TYR A CA 1
ATOM 588 C C . TYR A 1 73 ? -2.839 -1.020 -14.764 1.00 83.56 73 TYR A C 1
ATOM 590 O O . TYR A 1 73 ? -2.040 -0.258 -14.222 1.00 83.56 73 TYR A O 1
ATOM 598 N N . LYS A 1 74 ? -2.411 -2.095 -15.434 1.00 81.31 74 LYS A N 1
ATOM 599 C CA . LYS A 1 74 ? -0.989 -2.340 -15.733 1.00 81.31 74 LYS A CA 1
ATOM 600 C C . LYS A 1 74 ? -0.549 -1.676 -17.033 1.00 81.31 74 LYS A C 1
ATOM 602 O O . LYS A 1 74 ? 0.623 -1.349 -17.160 1.00 81.31 74 LYS A O 1
ATOM 607 N N . ARG A 1 75 ? -1.461 -1.544 -17.999 1.00 84.94 75 ARG A N 1
ATOM 608 C CA . ARG A 1 75 ? -1.171 -1.020 -19.339 1.00 84.94 75 ARG A CA 1
ATOM 609 C C . ARG A 1 75 ? -1.277 0.497 -19.418 1.00 84.94 75 ARG A C 1
ATOM 611 O O . ARG A 1 75 ? -0.525 1.107 -20.168 1.00 84.94 75 ARG A O 1
ATOM 618 N N . LEU A 1 76 ? -2.170 1.104 -18.642 1.00 84.81 76 LEU A N 1
ATOM 619 C CA . LEU A 1 76 ? -2.284 2.554 -18.566 1.00 84.81 76 LEU A CA 1
ATOM 620 C C . LEU A 1 76 ? -1.214 3.150 -17.652 1.00 84.81 76 LEU A C 1
ATOM 622 O O . LEU A 1 76 ? -0.830 2.560 -16.640 1.00 84.81 76 LEU A O 1
ATOM 626 N N . LYS A 1 77 ? -0.778 4.368 -17.989 1.00 80.88 77 LYS A N 1
ATOM 627 C CA . LYS A 1 77 ? 0.049 5.187 -17.102 1.00 80.88 77 LYS A CA 1
ATOM 628 C C . LYS A 1 77 ? -0.804 5.620 -15.911 1.00 80.88 77 LYS A C 1
ATOM 630 O O . LYS A 1 77 ? -1.750 6.387 -16.065 1.00 80.88 77 LYS A O 1
ATOM 635 N N . VAL A 1 78 ? -0.482 5.098 -14.732 1.00 81.69 78 VAL A N 1
ATOM 636 C CA . VAL A 1 78 ? -1.190 5.425 -13.491 1.00 81.69 78 VAL A CA 1
ATOM 637 C C . VAL A 1 78 ? -0.538 6.660 -12.859 1.00 81.69 78 VAL A C 1
ATOM 639 O O . VAL A 1 78 ? 0.673 6.628 -12.631 1.00 81.69 78 VAL A O 1
ATOM 642 N N . PRO A 1 79 ? -1.300 7.724 -12.542 1.00 87.81 79 PRO A N 1
ATOM 643 C CA . PRO A 1 79 ? -0.769 8.899 -11.857 1.00 87.81 79 PRO A CA 1
ATOM 644 C C . PRO A 1 79 ? -0.078 8.540 -10.530 1.00 87.81 79 PRO A C 1
ATOM 646 O O . PRO A 1 79 ? -0.559 7.647 -9.822 1.00 87.81 79 PRO A O 1
ATOM 649 N N . PRO A 1 80 ? 0.994 9.250 -10.132 1.00 86.88 80 PRO A N 1
ATOM 650 C CA . PRO A 1 80 ? 1.761 8.941 -8.920 1.00 86.88 80 PRO A CA 1
ATOM 651 C C . PRO A 1 80 ? 0.905 8.952 -7.643 1.00 86.88 80 PRO A C 1
ATOM 653 O O . PRO A 1 80 ? 1.030 8.063 -6.801 1.00 86.88 80 PRO A O 1
ATOM 656 N N . ALA A 1 81 ? -0.070 9.865 -7.561 1.00 90.25 81 ALA A N 1
ATOM 657 C CA . ALA A 1 81 ? -1.021 9.946 -6.452 1.00 90.25 81 ALA A CA 1
ATOM 658 C C . ALA A 1 81 ? -1.871 8.673 -6.260 1.00 90.25 81 ALA A C 1
ATOM 660 O O . ALA A 1 81 ? -2.327 8.396 -5.153 1.00 90.25 81 ALA A O 1
ATOM 661 N N . ILE A 1 82 ? -2.078 7.876 -7.311 1.00 91.25 82 ILE A N 1
ATOM 662 C CA . ILE A 1 82 ? -2.749 6.570 -7.226 1.00 91.25 82 ILE A CA 1
ATOM 663 C C . ILE A 1 82 ? -1.702 5.457 -7.098 1.00 91.25 82 ILE A C 1
ATOM 665 O O . ILE A 1 82 ? -1.880 4.505 -6.336 1.00 91.25 82 ILE A O 1
ATOM 669 N N . ASN A 1 83 ? -0.581 5.582 -7.811 1.00 89.12 83 ASN A N 1
ATOM 670 C CA . ASN A 1 83 ? 0.483 4.586 -7.825 1.00 89.12 83 ASN A CA 1
ATOM 671 C C . ASN A 1 83 ? 1.135 4.385 -6.447 1.00 89.12 83 ASN A C 1
ATOM 673 O O . ASN A 1 83 ? 1.542 3.266 -6.137 1.00 89.12 83 ASN A O 1
ATOM 677 N N . GLN A 1 84 ? 1.152 5.407 -5.583 1.00 90.50 84 GLN A N 1
ATOM 678 C CA . GLN A 1 84 ? 1.652 5.295 -4.207 1.00 90.50 84 GLN A CA 1
ATOM 679 C C . GLN A 1 84 ? 1.010 4.139 -3.415 1.00 90.50 84 GLN A C 1
ATOM 681 O O . GLN A 1 84 ? 1.679 3.492 -2.616 1.00 90.50 84 GLN A O 1
ATOM 686 N N . PHE A 1 85 ? -0.252 3.782 -3.696 1.00 92.56 85 PHE A N 1
ATOM 687 C CA . PHE A 1 85 ? -0.939 2.668 -3.029 1.00 92.56 85 PHE A CA 1
ATOM 688 C C . PHE A 1 85 ? -0.460 1.282 -3.484 1.00 92.56 85 PHE A C 1
ATOM 690 O O . PHE A 1 85 ? -0.748 0.281 -2.827 1.00 92.56 85 PHE A O 1
ATOM 697 N N . ARG A 1 86 ? 0.322 1.185 -4.567 1.00 88.00 86 ARG A N 1
ATOM 698 C CA . ARG A 1 86 ? 1.012 -0.065 -4.924 1.00 88.00 86 ARG A CA 1
ATOM 699 C C . ARG A 1 86 ? 2.186 -0.358 -3.995 1.00 88.00 86 ARG A C 1
ATOM 701 O O . ARG A 1 86 ? 2.488 -1.530 -3.756 1.00 88.00 86 ARG A O 1
ATOM 708 N N . PHE A 1 87 ? 2.815 0.681 -3.451 1.00 87.88 87 PHE A N 1
ATOM 709 C CA . PHE A 1 87 ? 3.906 0.563 -2.494 1.00 87.88 87 PHE A CA 1
ATOM 710 C C . PHE A 1 87 ? 3.322 0.379 -1.092 1.00 87.88 87 PHE A C 1
ATOM 712 O O . PHE A 1 87 ? 2.972 1.324 -0.396 1.00 87.88 87 PHE A O 1
ATOM 719 N N . ALA A 1 88 ? 3.163 -0.878 -0.691 1.00 92.56 88 ALA A N 1
AT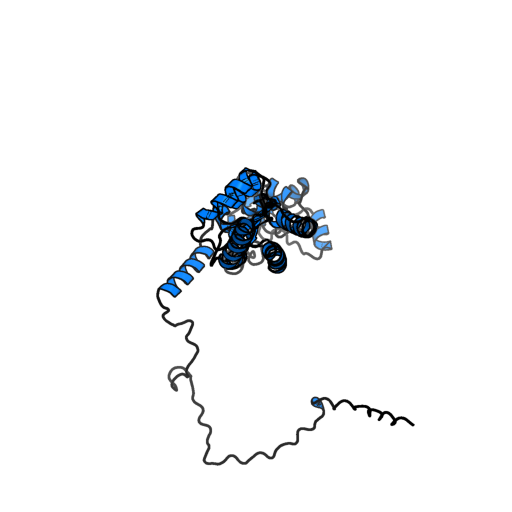OM 720 C CA . ALA A 1 88 ? 2.682 -1.234 0.637 1.00 92.56 88 ALA A CA 1
ATOM 721 C C . ALA A 1 88 ? 3.823 -1.760 1.510 1.00 92.56 88 ALA A C 1
ATOM 723 O O . ALA A 1 88 ? 4.776 -2.360 1.013 1.00 92.56 88 ALA A O 1
ATOM 724 N N . LEU A 1 89 ? 3.660 -1.599 2.822 1.00 94.06 89 LEU A N 1
ATOM 725 C CA . LEU A 1 89 ? 4.585 -2.076 3.839 1.00 94.06 89 LEU A CA 1
ATOM 726 C C . LEU A 1 89 ? 4.833 -3.588 3.699 1.00 94.06 89 LEU A C 1
ATOM 728 O O . LEU A 1 89 ? 3.927 -4.368 3.372 1.00 94.06 89 LEU A O 1
ATOM 732 N N . ASP A 1 90 ? 6.062 -4.014 3.977 1.00 93.06 90 ASP A N 1
ATOM 733 C CA . ASP A 1 90 ? 6.466 -5.412 3.923 1.00 93.06 90 ASP A CA 1
ATOM 734 C C . ASP A 1 90 ? 5.677 -6.278 4.927 1.00 93.06 90 ASP A C 1
ATOM 736 O O . ASP A 1 90 ? 5.065 -5.812 5.898 1.00 93.06 90 ASP A O 1
ATOM 740 N N . ARG A 1 91 ? 5.636 -7.589 4.671 1.00 93.31 91 ARG A N 1
ATOM 741 C CA . ARG A 1 91 ? 4.814 -8.533 5.444 1.00 93.31 91 ARG A CA 1
ATOM 742 C C . ARG A 1 91 ? 5.255 -8.661 6.918 1.00 93.31 91 ARG A C 1
ATOM 744 O O . ARG A 1 91 ? 4.350 -8.700 7.769 1.00 93.31 91 ARG A O 1
ATOM 751 N N . PRO A 1 92 ? 6.561 -8.742 7.246 1.00 94.88 92 PRO A N 1
ATOM 752 C CA . PRO A 1 92 ? 7.046 -8.688 8.626 1.00 94.88 92 PRO A CA 1
ATOM 753 C C . PRO A 1 92 ? 6.592 -7.436 9.381 1.00 94.88 92 PRO A C 1
ATOM 755 O O . PRO A 1 92 ? 5.886 -7.567 10.389 1.00 94.88 92 PRO A O 1
ATOM 758 N N . THR A 1 93 ? 6.886 -6.239 8.867 1.00 95.00 93 THR A N 1
ATOM 759 C CA . THR A 1 93 ? 6.554 -4.980 9.556 1.00 95.00 93 THR A CA 1
ATOM 760 C C . THR A 1 93 ? 5.042 -4.793 9.666 1.00 95.00 93 THR A C 1
ATOM 762 O O . THR A 1 93 ? 4.521 -4.468 10.734 1.00 95.00 93 THR A O 1
ATOM 765 N N . THR A 1 94 ? 4.283 -5.160 8.627 1.00 96.38 94 THR A N 1
ATOM 766 C CA . THR A 1 94 ? 2.808 -5.196 8.670 1.00 96.38 94 THR A CA 1
ATOM 767 C C . THR A 1 94 ? 2.281 -6.054 9.824 1.00 96.38 94 THR A C 1
ATOM 769 O O . THR A 1 94 ? 1.277 -5.725 10.461 1.00 96.38 94 THR A O 1
ATOM 772 N N . SER A 1 95 ? 2.926 -7.187 10.102 1.00 95.94 95 SER A N 1
ATOM 773 C CA . SER A 1 95 ? 2.505 -8.085 11.181 1.00 95.94 95 SER A CA 1
ATOM 774 C C . SER A 1 95 ? 2.797 -7.492 12.560 1.00 95.94 95 SER A C 1
ATOM 776 O O . SER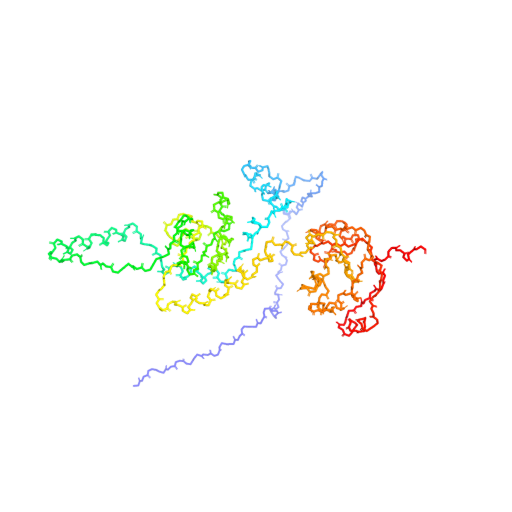 A 1 95 ? 1.980 -7.666 13.465 1.00 95.94 95 SER A O 1
ATOM 778 N N . GLN A 1 96 ? 3.901 -6.754 12.710 1.00 95.94 96 GLN A N 1
ATOM 779 C CA . GLN A 1 96 ? 4.229 -6.011 13.930 1.00 95.94 96 GLN A CA 1
ATOM 780 C C . GLN A 1 96 ? 3.222 -4.880 14.181 1.00 95.94 96 GLN A C 1
ATOM 782 O O . GLN A 1 96 ? 2.626 -4.831 15.259 1.00 95.94 96 GLN A O 1
ATOM 787 N N . VAL A 1 97 ? 2.934 -4.061 13.161 1.00 96.75 97 VAL A N 1
ATOM 788 C CA . VAL A 1 97 ? 1.918 -2.992 13.215 1.00 96.75 97 VAL A CA 1
ATOM 789 C C . VAL A 1 97 ? 0.562 -3.555 13.640 1.00 96.75 97 VAL A C 1
ATOM 791 O O . VAL A 1 97 ? -0.054 -3.080 14.591 1.00 96.75 97 VAL A O 1
ATOM 794 N N . LEU A 1 98 ? 0.093 -4.623 12.990 1.00 96.31 98 LEU A N 1
ATOM 795 C CA . LEU A 1 98 ? -1.204 -5.218 13.318 1.00 96.31 98 LEU A CA 1
ATOM 796 C C . LEU A 1 98 ? -1.231 -5.889 14.694 1.00 96.31 98 LEU A C 1
ATOM 798 O O . LEU A 1 98 ? -2.291 -5.928 15.319 1.00 96.31 98 LEU A O 1
ATOM 802 N N . ARG A 1 99 ? -0.106 -6.426 15.180 1.00 95.94 99 ARG A N 1
ATOM 803 C CA . ARG A 1 99 ? -0.007 -6.963 16.544 1.00 95.94 99 ARG A CA 1
ATOM 804 C C . ARG A 1 99 ? -0.191 -5.849 17.571 1.00 95.94 99 ARG A C 1
ATOM 806 O O . ARG A 1 99 ? -0.965 -6.038 18.505 1.00 95.94 99 ARG A O 1
ATOM 813 N N . LEU A 1 100 ? 0.441 -4.696 17.353 1.00 95.94 100 LEU A N 1
ATOM 814 C CA . LEU A 1 100 ? 0.274 -3.517 18.199 1.00 95.94 100 LEU A CA 1
ATOM 815 C C . LEU A 1 100 ? -1.174 -3.010 18.167 1.00 95.94 100 LEU A C 1
ATOM 817 O O . LEU A 1 100 ? -1.822 -2.904 19.205 1.00 95.94 100 LEU A O 1
ATOM 821 N N . LEU A 1 101 ? -1.736 -2.801 16.974 1.00 96.00 101 LEU A N 1
ATOM 822 C CA . LEU A 1 101 ? -3.112 -2.319 16.806 1.00 96.00 101 LEU A CA 1
ATOM 823 C C . LEU A 1 101 ? -4.162 -3.253 17.433 1.00 96.00 101 LEU A C 1
ATOM 825 O O . LEU A 1 101 ? -5.207 -2.795 17.892 1.00 96.00 101 LEU A O 1
ATOM 829 N N . ARG A 1 102 ? -3.896 -4.567 17.485 1.00 95.06 102 ARG A N 1
ATOM 830 C CA . ARG A 1 102 ? -4.776 -5.544 18.145 1.00 95.06 102 ARG A CA 1
ATOM 831 C C . ARG A 1 102 ? -4.831 -5.404 19.669 1.00 95.06 102 ARG A C 1
ATOM 833 O O . ARG A 1 102 ? -5.807 -5.878 20.245 1.00 95.06 102 ARG A O 1
ATOM 840 N N . LYS A 1 103 ? -3.845 -4.772 20.313 1.00 95.31 103 LYS A N 1
ATOM 841 C CA . LYS A 1 103 ? -3.907 -4.454 21.750 1.00 95.31 103 LYS A CA 1
ATOM 842 C C . LYS A 1 103 ? -4.899 -3.319 22.030 1.00 95.31 103 LYS A C 1
ATOM 844 O O . LYS A 1 103 ? -5.658 -3.383 22.986 1.00 95.31 103 LYS A O 1
ATOM 849 N N . TYR A 1 104 ? -4.969 -2.336 21.133 1.00 96.25 104 TYR A N 1
ATOM 850 C CA . TYR A 1 104 ? -5.775 -1.116 21.284 1.00 96.25 104 TYR A CA 1
ATOM 851 C C . TYR A 1 104 ? -7.162 -1.204 20.622 1.00 96.25 104 TYR A C 1
ATOM 853 O O . TYR A 1 104 ? -7.721 -0.198 20.176 1.00 96.25 104 TYR A O 1
ATOM 861 N N . ARG A 1 105 ? -7.735 -2.407 20.499 1.00 95.12 105 ARG A N 1
ATOM 862 C CA . ARG A 1 105 ? -9.000 -2.604 19.770 1.00 95.12 105 ARG A CA 1
ATOM 863 C C . ARG A 1 105 ? -10.165 -1.895 20.467 1.00 95.12 105 ARG A C 1
ATOM 865 O O . ARG A 1 105 ? -10.269 -1.953 21.691 1.00 95.12 105 ARG A O 1
ATOM 872 N N . PRO A 1 106 ? -11.093 -1.291 19.704 1.00 94.56 106 PRO A N 1
ATOM 873 C CA . PRO A 1 106 ? -12.312 -0.742 20.277 1.00 94.56 106 PRO A CA 1
ATOM 874 C C . PRO A 1 106 ? -13.200 -1.849 20.864 1.00 94.56 106 PRO A C 1
ATOM 876 O O . PRO A 1 106 ? -13.195 -2.995 20.400 1.00 94.56 106 PRO A O 1
ATOM 879 N N . GLU A 1 107 ? -13.995 -1.481 21.870 1.00 93.12 107 GLU A N 1
ATOM 880 C CA . GLU A 1 107 ? -14.915 -2.400 22.543 1.00 93.12 107 GLU A CA 1
ATOM 881 C C . GLU A 1 107 ? -15.927 -3.025 21.567 1.00 93.12 107 GLU A C 1
ATOM 883 O O . GLU A 1 107 ? -16.428 -2.386 20.638 1.00 93.12 107 GLU A O 1
ATOM 888 N N . THR A 1 108 ? -16.259 -4.298 21.785 1.00 95.38 108 THR A N 1
ATOM 889 C CA . THR A 1 108 ? -17.359 -4.948 21.062 1.00 95.38 108 THR A CA 1
ATOM 890 C C . THR A 1 108 ? -18.703 -4.498 21.632 1.00 95.38 108 THR A C 1
ATOM 892 O O . THR A 1 108 ? -18.794 -4.104 22.794 1.00 95.38 108 THR A O 1
ATOM 895 N N . LYS A 1 109 ? -19.789 -4.628 20.856 1.00 94.62 109 LYS A N 1
ATOM 896 C CA . LYS A 1 109 ? -21.150 -4.327 21.345 1.00 94.62 109 LYS A CA 1
ATOM 897 C C . LYS A 1 109 ? -21.496 -5.105 22.625 1.00 94.62 109 LYS A C 1
ATOM 899 O O . LYS A 1 109 ? -22.060 -4.535 23.553 1.00 94.62 109 LYS A O 1
ATOM 904 N N . ARG A 1 110 ? -21.101 -6.384 22.700 1.00 95.81 110 ARG A N 1
ATOM 905 C CA . ARG A 1 110 ? -21.294 -7.238 23.887 1.00 95.81 110 ARG A CA 1
ATOM 906 C C . ARG A 1 110 ? -20.485 -6.741 25.090 1.00 95.81 110 ARG A C 1
ATOM 908 O O . ARG A 1 110 ? -21.027 -6.657 26.187 1.00 95.81 110 ARG A O 1
ATOM 915 N N . ALA A 1 111 ? -19.220 -6.366 24.884 1.00 94.12 111 ALA A N 1
ATOM 916 C CA . ALA A 1 111 ? -18.378 -5.804 25.942 1.00 94.12 111 ALA A CA 1
ATOM 917 C C . ALA A 1 111 ? -18.921 -4.459 26.447 1.00 94.12 111 ALA A C 1
ATOM 919 O O . ALA A 1 111 ? -19.004 -4.253 27.656 1.00 94.12 111 ALA A O 1
ATOM 920 N N . LYS A 1 112 ? -19.378 -3.590 25.534 1.00 94.06 112 LYS A N 1
ATOM 921 C CA . LYS A 1 112 ? -20.034 -2.322 25.873 1.00 94.06 112 LYS A CA 1
ATOM 922 C C . LYS A 1 112 ? -21.288 -2.552 26.714 1.00 94.06 112 LYS A C 1
ATOM 924 O O . LYS A 1 112 ? -21.445 -1.918 27.750 1.00 94.06 112 LYS A O 1
ATOM 929 N N . LEU A 1 113 ? -22.146 -3.491 26.310 1.00 96.94 113 LEU A N 1
ATOM 930 C CA . LEU A 1 113 ? -23.342 -3.848 27.073 1.00 96.94 113 LEU A CA 1
ATOM 931 C C . LEU A 1 113 ? -22.983 -4.345 28.479 1.00 96.94 113 LEU A C 1
ATOM 933 O O . LEU A 1 113 ? -23.570 -3.881 29.450 1.00 96.94 113 LEU A O 1
ATOM 937 N N . LYS A 1 114 ? -21.993 -5.240 28.607 1.00 96.06 114 LYS A N 1
ATOM 938 C CA . LYS A 1 114 ? -21.518 -5.734 29.911 1.00 96.06 114 LYS A CA 1
ATOM 939 C C . LYS A 1 114 ? -20.987 -4.594 30.786 1.00 96.06 114 LYS A C 1
ATOM 941 O O . LYS A 1 114 ? -21.331 -4.525 31.962 1.00 96.06 114 LYS A O 1
ATOM 946 N N . ARG A 1 115 ? -20.202 -3.678 30.207 1.00 92.62 115 ARG A N 1
ATOM 947 C CA . ARG A 1 115 ? -19.679 -2.486 30.889 1.00 92.62 115 ARG A CA 1
ATOM 948 C C . ARG A 1 115 ? -20.814 -1.605 31.408 1.00 92.62 115 ARG A C 1
ATOM 950 O O . ARG A 1 115 ? -20.829 -1.294 32.594 1.00 92.62 115 ARG A O 1
ATOM 957 N N . LEU A 1 116 ? -21.784 -1.271 30.558 1.00 92.75 116 LEU A N 1
ATOM 958 C CA . LEU A 1 116 ? -22.935 -0.447 30.936 1.00 92.75 116 LEU A CA 1
ATOM 959 C C . LEU A 1 116 ? -23.807 -1.126 31.997 1.00 92.75 116 LEU A C 1
ATOM 961 O O . LEU A 1 116 ? -24.119 -0.491 32.995 1.00 92.75 116 LEU A O 1
ATOM 965 N N . LYS A 1 117 ? -24.107 -2.424 31.854 1.00 95.56 117 LYS A N 1
ATOM 966 C CA . LYS A 1 117 ? -24.834 -3.199 32.874 1.00 95.56 117 LYS A CA 1
ATOM 967 C C . LYS A 1 117 ? -24.107 -3.198 34.219 1.00 95.56 117 LYS A C 1
ATOM 969 O O . LYS A 1 117 ? -24.732 -2.987 35.248 1.00 95.56 117 LYS A O 1
ATOM 974 N N . SER A 1 118 ? -22.786 -3.389 34.218 1.00 91.75 118 SER A N 1
ATOM 975 C CA . SER A 1 118 ? -21.991 -3.358 35.453 1.00 91.75 118 SER A CA 1
ATOM 976 C C . SER A 1 118 ? -21.954 -1.973 36.103 1.00 91.75 118 SER A C 1
ATOM 978 O O . SER A 1 118 ? -21.931 -1.879 37.325 1.00 91.75 118 SER A O 1
ATOM 980 N N . ARG A 1 119 ? -21.968 -0.904 35.296 1.00 91.12 119 ARG A N 1
ATOM 981 C CA . ARG A 1 119 ? -22.015 0.481 35.775 1.00 91.12 119 ARG A CA 1
ATOM 982 C C . ARG A 1 119 ? -23.386 0.792 36.374 1.00 91.12 119 ARG A C 1
ATOM 984 O O . ARG A 1 119 ? -23.447 1.198 37.526 1.00 91.12 119 ARG A O 1
ATOM 991 N N . ALA A 1 120 ? -24.459 0.466 35.655 1.00 91.81 120 ALA A N 1
ATOM 992 C CA . ALA A 1 120 ? -25.833 0.607 36.129 1.00 91.81 120 ALA A CA 1
ATOM 993 C C . ALA A 1 120 ? -26.084 -0.189 37.423 1.00 91.81 120 ALA A C 1
ATOM 995 O O . ALA A 1 120 ? -26.654 0.340 38.366 1.00 91.81 120 ALA A O 1
ATOM 996 N N . ALA A 1 121 ? -25.581 -1.425 37.523 1.00 93.44 121 ALA A N 1
ATOM 997 C CA . ALA A 1 121 ? -25.703 -2.232 38.739 1.00 93.44 121 ALA A CA 1
ATOM 998 C C . ALA A 1 121 ? -24.920 -1.662 39.937 1.00 93.44 121 ALA A C 1
ATOM 1000 O O . ALA A 1 121 ? -25.311 -1.881 41.078 1.00 93.44 121 ALA A O 1
ATOM 1001 N N . LYS A 1 122 ? -23.805 -0.952 39.708 1.00 91.62 122 LYS A N 1
ATOM 1002 C CA . LYS A 1 122 ? -23.070 -0.250 40.777 1.00 91.62 122 LYS A CA 1
ATOM 1003 C C . LYS A 1 122 ? -23.821 0.997 41.234 1.00 91.62 122 LYS A C 1
ATOM 1005 O O . LYS A 1 122 ? -23.928 1.211 42.435 1.00 91.62 122 LYS A O 1
ATOM 1010 N N . GLN A 1 123 ? -24.368 1.750 40.286 1.00 90.31 123 GLN A N 1
ATOM 1011 C CA . GLN A 1 123 ? -25.169 2.938 40.560 1.00 90.31 123 GLN A CA 1
ATOM 1012 C C . GLN A 1 123 ? -26.454 2.589 41.323 1.00 90.31 123 GLN A C 1
ATOM 1014 O O . GLN A 1 123 ? -26.764 3.225 42.321 1.00 90.31 123 GLN A O 1
ATOM 1019 N N . ALA A 1 124 ? -27.140 1.505 40.942 1.00 92.25 124 ALA A N 1
ATOM 1020 C CA . ALA A 1 124 ? -28.311 0.998 41.663 1.00 92.25 124 ALA A CA 1
ATOM 1021 C C . ALA A 1 124 ? -27.999 0.560 43.109 1.00 92.25 124 ALA A C 1
ATOM 1023 O O . ALA A 1 124 ? -28.887 0.547 43.950 1.00 92.25 124 ALA A O 1
ATOM 1024 N N . LYS A 1 125 ? -26.736 0.227 43.416 1.00 93.31 125 LYS A N 1
ATOM 1025 C CA . LYS A 1 125 ? -26.253 -0.071 44.777 1.00 93.31 125 LYS A CA 1
ATOM 1026 C C . LYS A 1 125 ? -25.800 1.183 45.543 1.00 93.31 125 LYS A C 1
ATOM 1028 O O . LYS A 1 125 ? -25.058 1.054 46.511 1.00 93.31 125 LYS A O 1
ATOM 1033 N N . GLY A 1 126 ? -26.171 2.379 45.081 1.00 89.50 126 GLY A N 1
ATOM 1034 C CA . GLY A 1 126 ? -25.867 3.652 45.742 1.00 89.50 126 GLY A CA 1
ATOM 1035 C C . GLY A 1 126 ? -24.419 4.126 45.605 1.00 89.50 126 GLY A C 1
ATOM 1036 O O . GLY A 1 126 ? -24.024 5.064 46.286 1.00 89.50 126 GLY A O 1
ATOM 1037 N N . LYS A 1 127 ? -23.601 3.501 44.745 1.00 85.94 127 LYS A N 1
ATOM 1038 C CA . LYS A 1 127 ? -22.242 3.999 44.471 1.00 85.94 127 LYS A CA 1
ATOM 1039 C C . LYS A 1 127 ? -22.311 5.164 43.486 1.00 85.94 127 LYS A C 1
ATOM 1041 O O . LYS A 1 127 ? -22.914 5.016 42.423 1.00 85.94 127 LYS A O 1
ATOM 1046 N N . GLU A 1 128 ? -21.654 6.274 43.816 1.00 82.81 128 GLU A N 1
ATOM 1047 C CA . GLU A 1 128 ? -21.561 7.448 42.944 1.00 82.81 128 GLU A CA 1
ATOM 1048 C C . GLU A 1 128 ? -20.911 7.122 41.592 1.00 82.81 128 GLU A C 1
ATOM 1050 O O . GLU A 1 128 ? -20.005 6.284 41.480 1.00 82.81 128 GLU A O 1
ATOM 1055 N N . ASP A 1 129 ? -21.380 7.799 40.544 1.00 81.69 129 ASP A N 1
ATOM 1056 C CA . ASP A 1 129 ? -20.923 7.571 39.178 1.00 81.69 129 ASP A CA 1
ATOM 1057 C C . ASP A 1 129 ? -19.663 8.387 38.845 1.00 81.69 129 ASP A C 1
ATOM 1059 O O . ASP A 1 129 ? -19.706 9.387 38.129 1.00 81.69 129 ASP A O 1
ATOM 1063 N N . ALA A 1 130 ? -18.514 7.953 39.366 1.00 82.38 130 ALA A N 1
ATOM 1064 C CA . ALA A 1 130 ? -17.246 8.632 39.110 1.00 82.38 130 ALA A CA 1
ATOM 1065 C C . ALA A 1 130 ? -16.830 8.555 37.617 1.00 82.38 130 ALA A C 1
ATOM 1067 O O . ALA A 1 130 ? -16.877 7.477 37.002 1.00 82.38 130 ALA A O 1
ATOM 1068 N N . PRO A 1 131 ? -16.354 9.663 37.009 1.00 84.12 131 PRO A N 1
ATOM 1069 C CA . PRO A 1 131 ? -15.926 9.677 35.613 1.00 84.12 131 PRO A CA 1
ATOM 1070 C C . PRO A 1 131 ? -14.701 8.773 35.389 1.00 84.12 131 PRO A C 1
ATOM 1072 O O . PRO A 1 131 ? -13.596 9.038 35.854 1.00 84.12 131 PRO A O 1
ATOM 1075 N N . SER A 1 132 ? -14.880 7.687 34.628 1.00 83.31 132 SER A N 1
ATOM 1076 C CA . SER A 1 132 ? -13.791 6.751 34.313 1.00 83.31 132 SER A CA 1
ATOM 1077 C C . SER A 1 132 ? -12.806 7.330 33.290 1.00 83.31 132 SER A C 1
ATOM 1079 O O . SER A 1 132 ? -13.236 7.821 32.240 1.00 83.31 132 SER A O 1
ATOM 1081 N N . LYS A 1 133 ? -11.493 7.150 33.506 1.00 85.12 133 LYS A N 1
ATOM 1082 C CA . LYS A 1 133 ? -10.461 7.478 32.506 1.00 85.12 133 LYS A CA 1
ATOM 1083 C C . LYS A 1 133 ? -10.718 6.716 31.202 1.00 85.12 133 LYS A C 1
ATOM 1085 O O . LYS A 1 133 ? -10.871 5.493 31.194 1.00 85.12 133 LYS A O 1
ATOM 1090 N N . ARG A 1 134 ? -10.759 7.437 30.079 1.00 85.44 134 ARG A N 1
ATOM 1091 C CA . ARG A 1 134 ? -10.989 6.832 28.762 1.00 85.44 134 ARG A CA 1
ATOM 1092 C C . ARG A 1 134 ? -9.768 5.991 28.361 1.00 85.44 134 ARG A C 1
ATOM 1094 O O . ARG A 1 134 ? -8.672 6.547 28.298 1.00 85.44 134 ARG A O 1
ATOM 1101 N N . PRO A 1 135 ? -9.930 4.692 28.055 1.00 89.81 135 PRO A N 1
ATOM 1102 C CA . PRO A 1 135 ? -8.810 3.876 27.610 1.00 89.81 135 PRO A CA 1
ATOM 1103 C C . PRO A 1 135 ? -8.327 4.334 26.224 1.00 89.81 135 PRO A C 1
ATOM 1105 O O . PRO A 1 135 ? -9.152 4.759 25.400 1.00 89.81 135 PRO A O 1
ATOM 1108 N N . PRO A 1 136 ? -7.018 4.239 25.936 1.00 93.25 136 PRO A N 1
ATOM 1109 C CA . PRO A 1 136 ? -6.506 4.458 24.592 1.00 93.25 136 PRO A CA 1
ATOM 1110 C C . PRO A 1 136 ? -7.065 3.390 23.652 1.00 93.25 136 PRO A C 1
ATOM 1112 O O . PRO A 1 136 ? -7.029 2.195 23.939 1.00 93.25 136 PRO A O 1
ATOM 1115 N N . VAL A 1 137 ? -7.610 3.830 22.522 1.00 95.12 137 VAL A N 1
ATOM 1116 C CA . VAL A 1 137 ? -8.203 2.960 21.503 1.00 95.12 137 VAL A CA 1
ATOM 1117 C C . VAL A 1 137 ? -7.781 3.426 20.120 1.00 95.12 137 VAL A C 1
ATOM 1119 O O . VAL A 1 137 ? -7.605 4.626 19.890 1.00 95.12 137 VAL A O 1
ATOM 1122 N N . VAL A 1 138 ? -7.673 2.484 19.183 1.00 96.62 138 VAL A N 1
ATOM 1123 C CA . VAL A 1 138 ? -7.480 2.806 17.768 1.00 96.62 138 VAL A CA 1
ATOM 1124 C C . VAL A 1 138 ? -8.686 3.597 17.265 1.00 96.62 138 VAL A C 1
ATOM 1126 O O . VAL A 1 138 ? -9.841 3.190 17.431 1.00 96.62 138 VAL A O 1
ATOM 1129 N N . ARG A 1 139 ? -8.410 4.732 16.627 1.00 96.38 139 ARG A N 1
ATOM 1130 C CA . ARG A 1 139 ? -9.399 5.554 15.929 1.00 96.38 139 ARG A CA 1
ATOM 1131 C C . ARG A 1 139 ? -9.515 5.067 14.494 1.00 96.38 139 ARG A C 1
ATOM 1133 O O . ARG A 1 139 ? -8.528 4.640 13.904 1.00 96.38 139 ARG A O 1
ATOM 1140 N N . PHE A 1 140 ? -10.721 5.071 13.948 1.00 95.88 140 PHE A N 1
ATOM 1141 C CA . PHE A 1 140 ? -10.992 4.485 12.642 1.00 95.88 140 PHE A CA 1
ATOM 1142 C C . PHE A 1 140 ? -12.007 5.308 11.869 1.00 95.88 140 PHE A C 1
ATOM 1144 O O . PHE A 1 140 ? -12.833 5.994 12.468 1.00 95.88 140 PHE A O 1
ATOM 1151 N N . GLY A 1 141 ? -11.964 5.170 10.546 1.00 94.75 141 GLY A N 1
ATOM 1152 C CA . GLY A 1 141 ? -12.810 5.934 9.636 1.00 94.75 141 GLY A CA 1
ATOM 1153 C C . GLY A 1 141 ? -12.130 7.221 9.187 1.00 94.75 141 GLY A C 1
ATOM 1154 O O . GLY A 1 141 ? -11.441 7.877 9.964 1.00 94.75 141 GLY A O 1
ATOM 1155 N N . VAL A 1 142 ? -12.330 7.563 7.917 1.00 96.00 142 VAL A N 1
ATOM 1156 C CA . VAL A 1 142 ? -11.578 8.620 7.227 1.00 96.00 142 VAL A CA 1
ATOM 1157 C C . VAL A 1 142 ? -11.778 9.961 7.913 1.00 96.00 142 VAL A C 1
ATOM 1159 O O . VAL A 1 142 ? -10.799 10.515 8.385 1.00 96.00 142 VAL A O 1
ATOM 1162 N N . ASN A 1 143 ? -13.019 10.393 8.133 1.00 96.81 143 ASN A N 1
ATOM 1163 C CA . ASN A 1 143 ? -13.316 11.691 8.756 1.00 96.81 143 ASN A CA 1
ATOM 1164 C C . ASN A 1 143 ? -12.727 11.846 10.173 1.00 96.81 143 ASN A C 1
ATOM 1166 O O . ASN A 1 143 ? -12.295 12.920 10.582 1.00 96.81 143 ASN A O 1
ATOM 1170 N N . THR A 1 144 ? -12.708 10.769 10.964 1.00 97.00 144 THR A N 1
ATOM 1171 C CA . THR A 1 144 ? -12.084 10.807 12.296 1.00 97.00 144 THR A CA 1
ATOM 1172 C C . THR A 1 144 ? -10.562 10.813 12.196 1.00 97.00 144 THR A C 1
ATOM 1174 O O . THR A 1 144 ? -9.897 11.448 13.002 1.00 97.00 144 THR A O 1
ATOM 1177 N N . VAL A 1 145 ? -9.986 10.099 11.231 1.00 97.75 145 VAL A N 1
ATOM 1178 C CA . VAL A 1 145 ? -8.534 10.078 11.037 1.00 97.75 145 VAL A CA 1
ATOM 1179 C C . VAL A 1 145 ? -8.037 11.413 10.481 1.00 97.75 145 VAL A C 1
ATOM 1181 O O . VAL A 1 145 ? -7.042 11.915 10.988 1.00 97.75 145 VAL A O 1
ATOM 1184 N N . THR A 1 146 ? -8.734 12.023 9.521 1.00 97.75 146 THR A N 1
ATOM 1185 C CA . THR A 1 146 ? -8.367 13.328 8.946 1.00 97.75 146 THR A CA 1
ATOM 1186 C C . THR A 1 146 ? -8.327 14.414 10.010 1.00 97.75 146 THR A C 1
ATOM 1188 O O . THR A 1 146 ? -7.287 15.040 10.192 1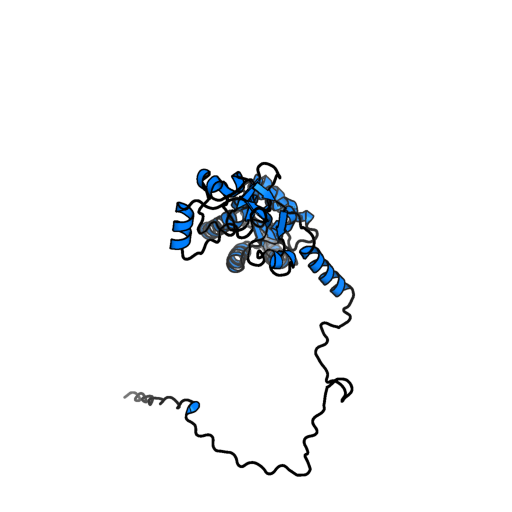.00 97.75 146 THR A O 1
ATOM 1191 N N . THR A 1 147 ? -9.388 14.540 10.810 1.00 98.06 147 THR A N 1
ATOM 1192 C CA . THR A 1 147 ? -9.442 15.505 11.922 1.00 98.06 147 THR A CA 1
ATOM 1193 C C . THR A 1 147 ? -8.318 15.292 12.942 1.00 98.06 147 THR A C 1
ATOM 1195 O O . THR A 1 147 ? -7.767 16.253 13.474 1.00 98.06 147 THR A O 1
ATOM 1198 N N . LEU A 1 148 ? -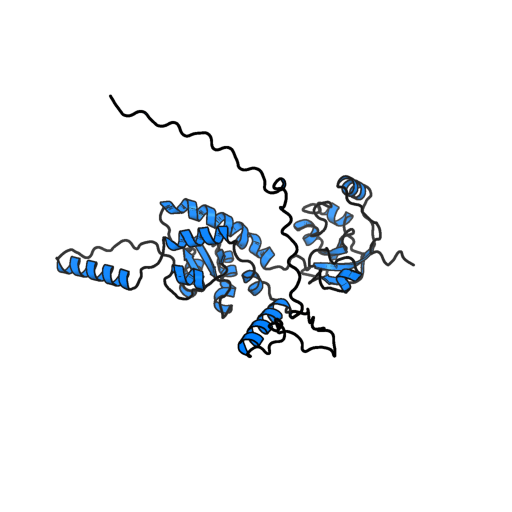7.917 14.045 13.212 1.00 97.81 148 LEU A N 1
ATOM 1199 C CA . LEU A 1 148 ? -6.795 13.754 14.115 1.00 97.81 148 LEU A CA 1
ATOM 1200 C C . LEU A 1 148 ? -5.428 14.106 13.519 1.00 97.81 148 LEU A C 1
ATOM 1202 O O . LEU A 1 148 ? -4.522 14.467 14.275 1.00 97.81 148 LEU A O 1
ATOM 1206 N N . VAL A 1 149 ? -5.270 13.986 12.201 1.00 98.06 149 VAL A N 1
ATOM 1207 C CA . VAL A 1 149 ? -4.052 14.385 11.482 1.00 98.06 149 VAL A CA 1
ATOM 1208 C C . VAL A 1 149 ? -3.940 15.906 11.430 1.00 98.06 149 VAL A C 1
ATOM 1210 O O . VAL A 1 149 ? -2.886 16.443 11.759 1.00 98.06 149 VAL A O 1
ATOM 1213 N N . GLU A 1 150 ? -5.033 16.602 11.117 1.00 97.50 150 GLU A N 1
ATOM 1214 C CA . GLU A 1 150 ? -5.107 18.070 11.124 1.00 97.50 150 GLU A CA 1
ATOM 1215 C C . GLU A 1 150 ? -4.793 18.645 12.510 1.00 97.50 150 GLU A C 1
ATOM 1217 O O . GLU A 1 150 ? -4.027 19.592 12.650 1.00 97.50 150 GLU A O 1
ATOM 1222 N N . GLN A 1 151 ? -5.308 18.016 13.567 1.00 97.00 151 GLN A N 1
ATOM 1223 C CA . GLN A 1 151 ? -5.015 18.416 14.944 1.00 97.00 151 GLN A CA 1
ATOM 1224 C C . GLN A 1 151 ? -3.626 17.968 15.434 1.00 97.00 151 GLN A C 1
ATOM 1226 O O . GLN A 1 151 ? -3.309 18.188 16.601 1.00 97.00 151 GLN A O 1
ATOM 1231 N N . LYS A 1 152 ? -2.821 17.288 14.600 1.00 96.00 152 LYS A N 1
ATOM 1232 C CA . LYS A 1 152 ? -1.526 16.677 14.968 1.00 96.00 152 LYS A CA 1
ATOM 1233 C C . LYS A 1 152 ? -1.595 15.777 16.214 1.00 96.00 152 LYS A C 1
ATOM 1235 O O . LYS A 1 152 ? -0.628 15.628 16.954 1.00 96.00 152 LYS A O 1
ATOM 1240 N N . LYS A 1 153 ? -2.753 15.154 16.457 1.00 96.12 153 LYS A N 1
ATOM 1241 C CA . LYS A 1 153 ? -2.984 14.232 17.586 1.00 96.12 153 LYS A CA 1
ATOM 1242 C C . LYS A 1 153 ? -2.697 12.778 17.225 1.00 96.12 153 LYS A C 1
ATOM 1244 O O . LYS A 1 153 ? -2.572 11.942 18.117 1.00 96.12 153 LYS A O 1
ATOM 1249 N N . ALA A 1 154 ? -2.643 12.453 15.935 1.00 96.75 154 ALA A N 1
ATOM 1250 C CA . ALA A 1 154 ? -2.279 11.126 15.462 1.00 96.75 154 ALA A CA 1
ATOM 1251 C C . ALA A 1 154 ? -0.758 10.911 15.555 1.00 96.75 154 ALA A C 1
ATOM 1253 O O . ALA A 1 154 ? 0.019 11.698 15.027 1.00 96.75 154 ALA A O 1
ATOM 1254 N N . GLN A 1 155 ? -0.340 9.818 16.195 1.00 95.62 155 GLN A N 1
ATOM 1255 C CA . GLN A 1 155 ? 1.064 9.394 16.283 1.00 95.62 155 GLN A CA 1
ATOM 1256 C C . GLN A 1 155 ? 1.479 8.497 15.110 1.00 95.62 155 GLN A C 1
ATOM 1258 O O . GLN A 1 155 ? 2.637 8.493 14.707 1.00 95.62 155 GLN A O 1
ATOM 1263 N N . LEU A 1 156 ? 0.536 7.715 14.580 1.00 97.06 156 LEU A N 1
ATOM 1264 C CA . LEU A 1 156 ? 0.728 6.844 13.423 1.00 97.06 156 LEU A CA 1
ATOM 1265 C C . LEU A 1 156 ? -0.605 6.687 12.693 1.00 97.06 156 LEU A C 1
ATOM 1267 O O . LEU A 1 156 ? -1.624 6.384 13.325 1.00 97.06 156 LEU A O 1
ATOM 1271 N N . VAL A 1 157 ? -0.579 6.835 11.371 1.00 98.06 157 VAL A N 1
ATOM 1272 C CA . VAL A 1 157 ? -1.722 6.604 10.483 1.00 98.06 157 VAL A CA 1
ATOM 1273 C C . VAL A 1 157 ? -1.464 5.375 9.621 1.00 98.06 157 VAL A C 1
ATOM 1275 O O . VAL A 1 157 ? -0.388 5.188 9.066 1.00 98.06 157 VAL A O 1
ATOM 1278 N N . VAL A 1 158 ? -2.469 4.516 9.501 1.00 97.94 158 VAL A N 1
ATOM 1279 C CA . VAL A 1 158 ? -2.408 3.288 8.708 1.00 97.94 158 VAL A CA 1
ATOM 1280 C C . VAL A 1 158 ? -3.509 3.333 7.665 1.00 97.94 158 VAL A C 1
ATOM 1282 O O . VAL A 1 158 ? -4.687 3.412 8.014 1.00 97.94 158 VAL A O 1
ATOM 1285 N N . ILE A 1 159 ? -3.135 3.257 6.394 1.00 98.12 159 ILE A N 1
ATOM 1286 C CA . ILE A 1 159 ? -4.031 3.392 5.245 1.00 98.12 159 ILE A CA 1
ATOM 1287 C C . ILE A 1 159 ? -4.107 2.046 4.519 1.00 98.12 159 ILE A C 1
ATOM 1289 O O . ILE A 1 159 ? -3.103 1.354 4.368 1.00 98.12 159 ILE A O 1
ATOM 1293 N N . ALA A 1 160 ? -5.294 1.628 4.092 1.00 97.62 160 ALA A N 1
ATOM 1294 C CA . ALA A 1 160 ? -5.446 0.449 3.248 1.00 97.62 160 ALA A CA 1
ATOM 1295 C C . ALA A 1 160 ? -5.186 0.787 1.774 1.00 97.62 160 ALA A C 1
ATOM 1297 O O . ALA A 1 160 ? -5.585 1.846 1.304 1.00 97.62 160 ALA A O 1
ATOM 1298 N N . HIS A 1 161 ? -4.572 -0.135 1.033 1.00 95.44 161 HIS A N 1
ATOM 1299 C CA . HIS A 1 161 ? -4.295 0.063 -0.395 1.00 95.44 161 HIS A CA 1
ATOM 1300 C C . HIS A 1 161 ? -5.466 -0.255 -1.343 1.00 95.44 161 HIS A C 1
ATOM 1302 O O . HIS A 1 161 ? -5.489 0.200 -2.476 1.00 95.44 161 HIS A O 1
ATOM 1308 N N . ASP A 1 162 ? -6.419 -1.074 -0.896 1.00 94.44 162 ASP A N 1
ATOM 1309 C CA . ASP A 1 162 ? -7.492 -1.696 -1.687 1.00 94.44 162 ASP A CA 1
ATOM 1310 C C . ASP A 1 162 ? -8.839 -1.027 -1.397 1.00 94.44 162 ASP A C 1
ATOM 1312 O O . ASP A 1 162 ? -9.892 -1.675 -1.350 1.00 94.44 162 ASP A O 1
ATOM 1316 N N . VAL A 1 163 ? -8.802 0.273 -1.110 1.00 95.31 163 VAL A N 1
ATOM 1317 C CA . VAL A 1 163 ? -10.000 1.081 -0.893 1.00 95.31 163 VAL A CA 1
ATOM 1318 C C . VAL A 1 163 ? -10.625 1.384 -2.246 1.00 95.31 163 VAL A C 1
ATOM 1320 O O . VAL A 1 163 ? -9.941 1.748 -3.193 1.00 95.31 163 VAL A O 1
ATOM 1323 N N . ASP A 1 164 ? -11.931 1.177 -2.309 1.00 91.75 164 ASP A N 1
ATOM 1324 C CA . ASP A 1 164 ? -12.750 1.399 -3.488 1.00 91.75 164 ASP A CA 1
ATOM 1325 C C . ASP A 1 164 ? -14.032 2.063 -2.975 1.00 91.75 164 ASP A C 1
ATOM 1327 O O . ASP A 1 164 ? -14.707 1.432 -2.143 1.00 91.75 164 ASP A O 1
ATOM 1331 N N . PRO A 1 165 ? -14.316 3.331 -3.326 1.00 95.25 165 PRO A N 1
ATOM 1332 C CA . PRO A 1 165 ? -13.559 4.235 -4.219 1.00 95.25 165 PRO A CA 1
ATOM 1333 C C . PRO A 1 165 ? -12.228 4.770 -3.639 1.00 95.25 165 PRO A C 1
ATOM 1335 O O . PRO A 1 165 ? -12.108 4.975 -2.426 1.00 95.25 165 PRO A O 1
ATOM 1338 N N . ILE A 1 166 ? -11.216 5.003 -4.486 1.00 93.25 166 ILE A N 1
ATOM 1339 C CA . ILE A 1 166 ? -9.847 5.390 -4.066 1.00 93.25 166 ILE A CA 1
ATOM 1340 C C . ILE A 1 166 ? -9.749 6.849 -3.586 1.00 93.25 166 ILE A C 1
ATOM 1342 O O . ILE A 1 166 ? -8.901 7.186 -2.756 1.00 93.25 166 ILE A O 1
ATOM 1346 N N . GLU A 1 167 ? -10.663 7.703 -4.039 1.00 94.06 167 GLU A N 1
ATOM 1347 C CA . GLU A 1 167 ? -10.789 9.128 -3.714 1.00 94.06 167 GLU A CA 1
ATOM 1348 C C . GLU A 1 167 ? -10.917 9.357 -2.204 1.00 94.06 167 GLU A C 1
ATOM 1350 O O . GLU A 1 167 ? -10.463 10.366 -1.669 1.00 94.06 167 GLU A O 1
ATOM 1355 N N . ILE A 1 168 ? -11.461 8.368 -1.494 1.00 95.38 168 ILE A N 1
ATOM 1356 C CA . ILE A 1 168 ? -11.619 8.380 -0.040 1.00 95.38 168 ILE A CA 1
ATOM 1357 C C . ILE A 1 168 ? -10.268 8.481 0.686 1.00 95.38 168 ILE A C 1
ATOM 1359 O O . ILE A 1 168 ? -10.206 9.013 1.792 1.00 95.38 168 ILE A O 1
ATOM 1363 N N . VAL A 1 169 ? -9.192 7.936 0.113 1.00 96.75 169 VAL A N 1
ATOM 1364 C CA . VAL A 1 169 ? -7.877 7.874 0.774 1.00 96.75 169 VAL A CA 1
ATOM 1365 C C . VAL A 1 169 ? -6.757 8.545 -0.008 1.00 96.75 169 VAL A C 1
ATOM 1367 O O . VAL A 1 169 ? -5.690 8.746 0.565 1.00 96.75 169 VAL A O 1
ATOM 1370 N N . VAL A 1 170 ? -6.979 8.932 -1.267 1.00 95.56 170 VAL A N 1
ATOM 1371 C CA . VAL A 1 170 ? -5.936 9.480 -2.153 1.00 95.56 170 VAL A CA 1
ATOM 1372 C C . VAL A 1 170 ? -5.210 10.697 -1.564 1.00 95.56 170 VAL A C 1
ATOM 1374 O O . VAL A 1 170 ? -4.000 10.836 -1.722 1.00 95.56 170 VAL A O 1
ATOM 1377 N N . PHE A 1 171 ? -5.926 11.543 -0.821 1.00 96.12 171 PHE A N 1
ATOM 1378 C CA . PHE A 1 171 ? -5.389 12.763 -0.215 1.00 96.12 171 PHE A CA 1
ATOM 1379 C C . PHE A 1 171 ? -4.684 12.527 1.135 1.00 96.12 171 PHE A C 1
ATOM 1381 O O . PHE A 1 171 ? -3.931 13.386 1.597 1.00 96.12 171 PHE A O 1
ATOM 1388 N N . LEU A 1 172 ? -4.908 11.378 1.786 1.00 96.69 172 LEU A N 1
ATOM 1389 C CA . LEU A 1 172 ? -4.409 11.115 3.141 1.00 96.69 172 LEU A CA 1
ATOM 1390 C C . LEU A 1 172 ? -2.876 11.106 3.241 1.00 96.69 172 LEU A C 1
ATOM 1392 O O . LEU A 1 172 ? -2.376 11.717 4.185 1.00 96.69 172 LEU A O 1
ATOM 1396 N N . PRO A 1 173 ? -2.111 10.469 2.331 1.00 96.44 173 PRO A N 1
ATOM 1397 C CA . PRO A 1 173 ? -0.648 10.512 2.380 1.00 96.44 173 PRO A CA 1
ATOM 1398 C C . PRO A 1 173 ? -0.092 11.940 2.329 1.00 96.44 173 PRO A C 1
ATOM 1400 O O . PRO A 1 173 ? 0.752 12.307 3.147 1.00 96.44 173 PRO A O 1
ATOM 1403 N N . ALA A 1 174 ? -0.622 12.773 1.427 1.00 95.69 174 ALA A N 1
ATOM 1404 C CA . ALA A 1 174 ? -0.216 14.170 1.289 1.00 95.69 174 ALA A CA 1
ATOM 1405 C C . ALA A 1 174 ? -0.548 14.986 2.549 1.00 95.69 174 ALA A C 1
ATOM 1407 O O . ALA A 1 174 ? 0.290 15.748 3.035 1.00 95.69 174 ALA A O 1
ATOM 1408 N N . LEU A 1 175 ? -1.736 14.772 3.127 1.00 96.94 175 LEU A N 1
ATOM 1409 C CA . LEU A 1 175 ? -2.142 15.398 4.385 1.00 96.94 175 LEU A CA 1
ATOM 1410 C C . LEU A 1 175 ? -1.229 14.978 5.548 1.00 96.94 175 LEU A C 1
ATOM 1412 O O . LEU A 1 175 ? -0.767 15.827 6.307 1.00 96.94 175 LEU A O 1
ATOM 1416 N N . CYS A 1 176 ? -0.928 13.681 5.672 1.00 97.12 176 CYS A N 1
ATOM 1417 C CA . CYS A 1 176 ? -0.054 13.162 6.724 1.00 97.12 176 CYS A CA 1
ATOM 1418 C C . CYS A 1 176 ? 1.354 13.751 6.618 1.00 97.12 176 CYS A C 1
ATOM 1420 O O . CYS A 1 176 ? 1.893 14.203 7.626 1.00 97.12 176 CYS A O 1
ATOM 1422 N N . ARG A 1 177 ? 1.917 13.831 5.404 1.00 95.06 177 ARG A N 1
ATOM 1423 C CA . ARG A 1 177 ? 3.212 14.481 5.172 1.00 95.06 177 ARG A CA 1
ATOM 1424 C C . ARG A 1 177 ? 3.188 15.953 5.574 1.00 95.06 177 ARG A C 1
ATOM 1426 O O . ARG A 1 177 ? 4.034 16.366 6.360 1.00 95.06 177 ARG A O 1
ATOM 1433 N N . LYS A 1 178 ? 2.212 16.728 5.084 1.00 96.00 178 LYS A N 1
ATOM 1434 C CA . LYS A 1 178 ? 2.103 18.169 5.373 1.00 96.00 178 LYS A CA 1
ATOM 1435 C C . LYS A 1 178 ? 1.994 18.449 6.873 1.00 96.00 178 LYS A C 1
ATOM 1437 O O . LYS A 1 178 ? 2.559 19.419 7.366 1.00 96.00 178 LYS A O 1
ATOM 1442 N N . MET A 1 179 ? 1.297 17.580 7.605 1.00 97.06 179 MET A N 1
ATOM 1443 C CA . MET A 1 179 ? 1.128 17.708 9.053 1.00 97.06 179 MET A CA 1
ATOM 1444 C C . MET A 1 179 ? 2.263 17.072 9.872 1.00 97.06 179 MET A C 1
ATOM 1446 O O . MET A 1 179 ? 2.248 17.187 11.097 1.00 97.06 179 MET A O 1
ATOM 1450 N N . GLY A 1 180 ? 3.249 16.437 9.227 1.00 94.75 180 GLY A N 1
ATOM 1451 C CA . GLY A 1 180 ? 4.378 15.773 9.888 1.00 94.75 180 GLY A CA 1
ATOM 1452 C C . GLY A 1 180 ? 4.009 14.470 10.605 1.00 94.75 180 GLY A C 1
ATOM 1453 O O . GLY A 1 180 ? 4.725 14.031 11.504 1.00 94.75 180 GLY A O 1
ATOM 1454 N N . VAL A 1 181 ? 2.885 13.850 10.238 1.00 97.06 181 VAL A N 1
ATOM 1455 C CA . VAL A 1 181 ? 2.388 12.614 10.850 1.00 97.06 181 VAL A CA 1
ATOM 1456 C C . VAL A 1 181 ? 2.918 11.394 10.080 1.00 97.06 181 VAL A C 1
ATOM 1458 O O . VAL A 1 181 ? 2.756 11.321 8.858 1.00 97.06 181 VAL A O 1
ATOM 1461 N N . PRO A 1 182 ? 3.523 10.403 10.761 1.00 97.50 182 PRO A N 1
ATOM 1462 C CA . PRO A 1 182 ? 3.957 9.155 10.135 1.00 97.50 182 PRO A CA 1
ATOM 1463 C C . PRO A 1 182 ? 2.777 8.367 9.567 1.00 97.50 182 PRO A C 1
ATOM 1465 O O . PRO A 1 182 ? 1.799 8.120 10.285 1.00 97.50 182 PRO A O 1
ATOM 1468 N N . TYR A 1 183 ? 2.878 7.923 8.314 1.00 97.56 183 TYR A N 1
ATOM 1469 C CA . TYR A 1 183 ? 1.842 7.110 7.679 1.00 97.56 183 TYR A CA 1
ATOM 1470 C C . TYR A 1 183 ? 2.416 5.867 7.006 1.00 97.56 183 TYR A C 1
ATOM 1472 O O . TYR A 1 183 ? 3.518 5.888 6.473 1.00 97.56 183 TYR A O 1
ATOM 1480 N N . CYS A 1 184 ? 1.652 4.777 6.994 1.00 97.00 184 CYS A N 1
ATOM 1481 C CA . CYS A 1 184 ? 1.995 3.587 6.222 1.00 97.00 184 CYS A CA 1
ATOM 1482 C C . CYS A 1 184 ? 0.800 3.033 5.453 1.00 97.00 184 CYS A C 1
ATOM 1484 O O . CYS A 1 184 ? -0.354 3.168 5.868 1.00 97.00 184 CYS A O 1
ATOM 1486 N N . ILE A 1 185 ? 1.092 2.363 4.339 1.00 97.62 185 ILE A N 1
ATOM 1487 C CA . ILE A 1 185 ? 0.093 1.723 3.482 1.00 97.62 185 ILE A CA 1
ATOM 1488 C C . ILE A 1 185 ? 0.147 0.203 3.689 1.00 97.62 185 ILE A C 1
ATOM 1490 O O . ILE A 1 185 ? 1.204 -0.415 3.583 1.00 97.62 185 ILE A O 1
ATOM 1494 N N . ILE A 1 186 ? -0.994 -0.427 3.982 1.00 96.56 186 ILE A N 1
ATOM 1495 C CA . ILE A 1 186 ? -1.131 -1.874 4.212 1.00 96.56 186 ILE A CA 1
ATOM 1496 C C . ILE A 1 186 ? -2.022 -2.512 3.141 1.00 96.56 186 ILE A C 1
ATOM 1498 O O . ILE A 1 186 ? -3.091 -2.010 2.798 1.00 96.56 186 ILE A O 1
ATOM 1502 N N . ARG A 1 187 ? -1.628 -3.712 2.693 1.00 93.94 187 ARG A N 1
ATOM 1503 C CA . ARG A 1 187 ? -2.276 -4.485 1.618 1.00 93.94 187 ARG A CA 1
ATOM 1504 C C . ARG A 1 187 ? -3.714 -4.982 1.863 1.00 93.94 187 ARG A C 1
ATOM 1506 O O . ARG A 1 187 ? -4.171 -5.856 1.140 1.00 93.94 187 ARG A O 1
ATOM 1513 N N . SER A 1 188 ? -4.429 -4.593 2.914 1.00 93.94 188 SER A N 1
ATOM 1514 C CA . SER A 1 188 ? -5.792 -5.128 3.073 1.00 93.94 188 SER A CA 1
ATOM 1515 C C . SER A 1 188 ? -6.662 -4.319 4.017 1.00 93.94 188 SER A C 1
ATOM 1517 O O . SER A 1 188 ? -6.479 -4.372 5.239 1.00 93.94 188 SER A O 1
ATOM 1519 N N . LYS A 1 189 ? -7.715 -3.708 3.464 1.00 96.12 189 LYS A N 1
ATOM 1520 C CA . LYS A 1 189 ? -8.806 -3.075 4.220 1.00 96.12 189 LYS A CA 1
ATOM 1521 C C . LYS A 1 189 ? -9.557 -4.070 5.097 1.00 96.12 189 LYS A C 1
ATOM 1523 O O . LYS A 1 189 ? -10.049 -3.707 6.165 1.00 96.12 189 LYS A O 1
ATOM 1528 N N . ALA A 1 190 ? -9.620 -5.341 4.694 1.00 96.81 190 ALA A N 1
ATOM 1529 C CA . ALA A 1 190 ? -10.231 -6.402 5.494 1.00 96.81 190 ALA A CA 1
ATOM 1530 C C . ALA A 1 190 ? -9.399 -6.725 6.749 1.00 96.81 190 ALA A C 1
ATOM 1532 O O . ALA A 1 190 ? -9.954 -6.942 7.828 1.00 96.81 190 ALA A O 1
ATOM 1533 N N . ARG A 1 191 ? -8.058 -6.707 6.655 1.00 95.69 191 ARG A N 1
ATOM 1534 C CA . ARG A 1 191 ? -7.183 -6.877 7.833 1.00 95.69 191 ARG A CA 1
ATOM 1535 C C . ARG A 1 191 ? -7.330 -5.718 8.816 1.00 95.69 191 ARG A C 1
ATOM 1537 O O . ARG A 1 191 ? -7.383 -5.983 10.017 1.00 95.69 191 ARG A O 1
ATOM 1544 N N . LEU A 1 192 ? -7.447 -4.480 8.325 1.00 96.50 192 LEU A N 1
ATOM 1545 C CA . LEU A 1 192 ? -7.736 -3.314 9.169 1.00 96.50 192 LEU A CA 1
ATOM 1546 C C . LEU A 1 192 ? -9.125 -3.425 9.816 1.00 96.50 192 LEU A C 1
ATOM 1548 O O . LEU A 1 192 ? -9.256 -3.246 11.025 1.00 96.50 192 LEU A O 1
ATOM 1552 N N . GLY A 1 193 ? -10.142 -3.832 9.048 1.00 96.62 193 GLY A N 1
ATOM 1553 C CA . GLY A 1 193 ? -11.499 -4.068 9.552 1.00 96.62 193 GLY A CA 1
ATOM 1554 C C . GLY A 1 193 ? -11.539 -5.060 10.715 1.00 96.62 193 GLY A C 1
ATOM 1555 O O . GLY A 1 193 ? -12.167 -4.790 11.742 1.00 96.62 193 GLY A O 1
ATOM 1556 N N . LYS A 1 194 ? -10.791 -6.170 10.619 1.00 95.50 194 LYS A N 1
ATOM 1557 C CA . LYS A 1 194 ? -10.687 -7.156 11.708 1.00 95.50 194 LYS A CA 1
ATOM 1558 C C . LYS A 1 194 ? -10.187 -6.536 13.014 1.00 95.50 194 LYS A C 1
ATOM 1560 O O . LYS A 1 194 ? -10.677 -6.921 14.074 1.00 95.50 194 LYS A O 1
ATOM 1565 N N . VAL A 1 195 ? -9.265 -5.569 12.979 1.00 95.94 195 VAL A N 1
ATOM 1566 C CA . VAL A 1 195 ? -8.801 -4.872 14.195 1.00 95.94 195 VAL A CA 1
ATOM 1567 C C . VAL A 1 195 ? -9.974 -4.173 14.885 1.00 95.94 195 VAL A C 1
ATOM 1569 O O . VAL A 1 195 ? -10.171 -4.341 16.084 1.00 95.94 195 VAL A O 1
ATOM 1572 N N . VAL A 1 196 ? -10.828 -3.481 14.138 1.00 95.94 196 VAL A N 1
ATOM 1573 C CA . VAL A 1 196 ? -11.925 -2.674 14.701 1.00 95.94 196 VAL A CA 1
ATOM 1574 C C . VAL A 1 196 ? -13.276 -3.392 14.774 1.00 95.94 196 VAL A C 1
ATOM 1576 O O . VAL A 1 196 ? -14.304 -2.760 15.003 1.00 95.94 196 VAL A O 1
ATOM 1579 N N . ASN A 1 197 ? -13.293 -4.720 14.616 1.00 95.31 197 ASN A N 1
ATOM 1580 C CA . ASN A 1 197 ? -14.512 -5.542 14.605 1.00 95.31 197 ASN A CA 1
ATOM 1581 C C . ASN A 1 197 ? -15.504 -5.151 13.486 1.00 95.31 197 ASN A C 1
ATOM 1583 O O . ASN A 1 197 ? -16.721 -5.173 13.677 1.00 95.31 197 ASN A O 1
ATOM 1587 N N . ARG A 1 198 ? -14.988 -4.785 12.308 1.00 95.06 198 ARG A N 1
ATOM 1588 C CA . ARG A 1 198 ? -15.758 -4.492 11.088 1.00 95.06 198 ARG A CA 1
ATOM 1589 C C . ARG A 1 198 ? -15.311 -5.404 9.941 1.00 95.06 198 ARG A C 1
ATOM 1591 O O . ARG A 1 198 ? -14.251 -6.019 10.008 1.00 95.06 198 ARG A O 1
ATOM 1598 N N . LYS A 1 199 ? -16.116 -5.492 8.876 1.00 96.25 199 LYS A N 1
ATOM 1599 C CA . LYS A 1 199 ? -15.749 -6.255 7.666 1.00 96.25 199 LYS A CA 1
ATOM 1600 C C . LYS A 1 199 ? -14.527 -5.635 6.980 1.00 96.25 199 LYS A C 1
ATOM 1602 O O . LYS A 1 199 ? -13.589 -6.339 6.625 1.00 96.25 199 LYS A O 1
ATOM 1607 N N . THR A 1 200 ? -14.530 -4.312 6.846 1.00 97.06 200 THR A N 1
ATOM 1608 C CA . THR A 1 200 ? -13.490 -3.521 6.182 1.00 97.06 200 THR A CA 1
ATOM 1609 C C . THR A 1 200 ? -13.323 -2.172 6.881 1.00 97.06 200 THR A C 1
ATOM 1611 O O . THR A 1 200 ? -14.210 -1.719 7.609 1.00 97.06 200 THR A O 1
ATOM 1614 N N . THR A 1 201 ? -12.167 -1.535 6.706 1.00 96.75 201 THR A N 1
ATOM 1615 C CA . THR A 1 201 ? -11.898 -0.159 7.153 1.00 96.75 201 THR A CA 1
ATOM 1616 C C . THR A 1 201 ? -10.816 0.454 6.270 1.00 96.75 201 THR A C 1
ATOM 1618 O O . THR A 1 201 ? -9.820 -0.213 6.000 1.00 96.75 201 THR A O 1
ATOM 1621 N N . SER A 1 202 ? -11.014 1.700 5.832 1.00 96.56 202 SER A N 1
ATOM 1622 C CA . SER A 1 202 ? -10.096 2.392 4.915 1.00 96.56 202 SER A CA 1
ATOM 1623 C C . SER A 1 202 ? -8.819 2.873 5.603 1.00 96.56 202 SER A C 1
ATOM 1625 O O . SER A 1 202 ? -7.733 2.709 5.061 1.00 96.56 202 SER A O 1
ATOM 1627 N N . CYS A 1 203 ? -8.929 3.425 6.813 1.00 97.25 203 CYS A N 1
ATOM 1628 C CA . CYS A 1 203 ? -7.785 3.925 7.571 1.00 97.25 203 CYS A CA 1
ATOM 1629 C C . CYS A 1 203 ? -7.989 3.806 9.089 1.00 97.25 203 CYS A C 1
ATOM 1631 O O . CYS A 1 203 ? -9.119 3.798 9.596 1.00 97.25 203 CYS A O 1
ATOM 1633 N N . LEU A 1 204 ? -6.872 3.712 9.805 1.00 97.81 204 LEU A N 1
ATOM 1634 C CA . LEU A 1 204 ? -6.775 3.665 11.261 1.00 97.81 204 LEU A CA 1
ATOM 1635 C C . LEU A 1 204 ? -5.753 4.701 11.740 1.00 97.81 204 LEU A C 1
ATOM 1637 O O . LEU A 1 204 ? -4.779 4.966 11.043 1.00 97.81 204 LEU A O 1
ATOM 1641 N N . ALA A 1 205 ? -5.937 5.231 12.944 1.00 97.69 205 ALA A N 1
ATOM 1642 C CA . ALA A 1 205 ? -4.961 6.092 13.601 1.00 97.69 205 ALA A CA 1
ATOM 1643 C C . ALA A 1 205 ? -4.769 5.705 15.071 1.00 97.69 205 ALA A C 1
ATOM 1645 O O . ALA A 1 205 ? -5.729 5.389 15.785 1.00 97.69 205 ALA A O 1
ATOM 1646 N N . LEU A 1 206 ? -3.520 5.763 15.529 1.00 96.12 206 LEU A N 1
ATOM 1647 C CA . LEU A 1 206 ? -3.166 5.715 16.945 1.00 96.12 206 LEU A CA 1
ATOM 1648 C C . LEU A 1 206 ? -3.018 7.142 17.467 1.00 96.12 206 LEU A C 1
ATOM 1650 O O . LEU A 1 206 ? -2.263 7.926 16.903 1.00 96.12 206 LEU A O 1
ATOM 1654 N N . GLN A 1 207 ? -3.747 7.472 18.532 1.00 93.44 207 GLN A N 1
ATOM 1655 C CA . GLN A 1 207 ? -3.715 8.800 19.154 1.00 93.44 207 GLN A CA 1
ATOM 1656 C C . GLN A 1 207 ? -2.867 8.788 20.430 1.00 93.44 207 GLN A C 1
ATOM 1658 O O . GLN A 1 207 ? -1.870 9.488 20.543 1.00 93.44 207 GLN A O 1
ATOM 1663 N N . HIS A 1 208 ? -3.258 7.949 21.387 1.00 91.25 208 HIS A N 1
ATOM 1664 C CA . HIS A 1 208 ? -2.537 7.736 22.636 1.00 91.25 208 HIS A CA 1
ATOM 1665 C C . HIS A 1 208 ? -2.253 6.248 22.786 1.00 91.25 208 HIS A C 1
ATOM 1667 O O . HIS A 1 208 ? -3.055 5.417 22.353 1.00 91.25 208 HIS A O 1
ATOM 1673 N N . ILE A 1 209 ? -1.125 5.931 23.411 1.00 94.31 209 ILE A N 1
ATOM 1674 C CA . ILE A 1 209 ? -0.666 4.570 23.653 1.00 94.31 209 ILE A CA 1
ATOM 1675 C C . ILE A 1 209 ? -0.301 4.416 25.131 1.00 94.31 209 ILE A C 1
ATOM 1677 O O . ILE A 1 209 ? 0.028 5.406 25.789 1.00 94.31 209 ILE A O 1
ATOM 1681 N N . ASN A 1 210 ? -0.383 3.198 25.666 1.00 94.81 210 ASN A N 1
ATOM 1682 C CA . ASN A 1 210 ? 0.109 2.934 27.015 1.00 94.81 210 ASN A CA 1
ATOM 1683 C C . ASN A 1 210 ? 1.642 3.063 27.039 1.00 94.81 210 ASN A C 1
ATOM 1685 O O . ASN A 1 210 ? 2.294 2.760 26.034 1.00 94.81 210 ASN A O 1
ATOM 1689 N N . PRO A 1 211 ? 2.237 3.476 28.172 1.00 94.19 211 PRO A N 1
ATOM 1690 C CA . PRO A 1 211 ? 3.683 3.680 28.274 1.00 94.19 211 PRO A CA 1
ATOM 1691 C C . PRO A 1 211 ? 4.493 2.416 27.944 1.00 94.19 211 PRO A C 1
ATOM 1693 O O . PRO A 1 211 ? 5.533 2.517 27.301 1.00 94.19 211 PRO A O 1
ATOM 1696 N N . GLU A 1 212 ? 3.973 1.233 28.281 1.00 95.19 212 GLU A N 1
ATOM 1697 C CA . GLU A 1 212 ? 4.587 -0.077 28.008 1.00 95.19 212 GLU A CA 1
ATOM 1698 C C . GLU A 1 212 ? 4.876 -0.321 26.518 1.00 95.19 212 GLU A C 1
ATOM 1700 O O . GLU A 1 212 ? 5.868 -0.946 26.150 1.00 95.19 212 GLU A O 1
ATOM 1705 N N . ASP A 1 213 ? 4.015 0.187 25.635 1.00 95.94 213 ASP A N 1
ATOM 1706 C CA . ASP A 1 213 ? 4.106 -0.055 24.197 1.00 95.94 213 ASP A CA 1
ATOM 1707 C C . ASP A 1 213 ? 4.840 1.072 23.449 1.00 95.94 213 ASP A C 1
ATOM 1709 O O . ASP A 1 213 ? 5.054 0.964 22.236 1.00 95.94 213 ASP A O 1
ATOM 1713 N N . ARG A 1 214 ? 5.267 2.141 24.139 1.00 95.00 214 ARG A N 1
ATOM 1714 C CA . ARG A 1 214 ? 5.883 3.331 23.524 1.00 95.00 214 ARG A CA 1
ATOM 1715 C C . ARG A 1 214 ? 7.145 2.991 22.730 1.00 95.00 214 ARG A C 1
ATOM 1717 O O . ARG A 1 214 ? 7.298 3.463 21.606 1.00 95.00 214 ARG A O 1
ATOM 1724 N N . ASN A 1 215 ? 7.987 2.103 23.259 1.00 95.81 215 ASN A N 1
ATOM 1725 C CA . ASN A 1 215 ? 9.203 1.639 22.581 1.00 95.81 215 ASN A CA 1
ATOM 1726 C C . ASN A 1 215 ? 8.886 0.840 21.309 1.00 95.81 215 ASN A C 1
ATOM 1728 O O . ASN A 1 215 ? 9.581 0.961 20.303 1.00 95.81 215 ASN A O 1
ATOM 1732 N N . SER A 1 216 ? 7.818 0.034 21.332 1.00 95.06 216 SER A N 1
ATOM 1733 C CA . SER A 1 216 ? 7.390 -0.729 20.154 1.00 95.06 216 SER A CA 1
ATOM 1734 C C . SER A 1 216 ? 6.851 0.185 19.053 1.00 95.06 216 SER A C 1
ATOM 1736 O O . SER A 1 216 ? 7.153 -0.021 17.879 1.00 95.06 216 SER A O 1
ATOM 1738 N N . LEU A 1 217 ? 6.108 1.229 19.436 1.00 96.25 217 LEU A N 1
ATOM 1739 C CA . LEU A 1 217 ? 5.598 2.224 18.505 1.00 96.25 217 LEU A CA 1
ATOM 1740 C C . LEU A 1 217 ? 6.729 3.069 17.916 1.00 96.25 217 LEU A C 1
ATOM 1742 O O . LEU A 1 217 ? 6.717 3.289 16.713 1.00 96.25 217 LEU A O 1
ATOM 1746 N N . ALA A 1 218 ? 7.703 3.498 18.723 1.00 96.38 218 ALA A N 1
ATOM 1747 C CA . ALA A 1 218 ? 8.835 4.298 18.255 1.00 96.38 218 ALA A CA 1
ATOM 1748 C C . ALA A 1 218 ? 9.611 3.586 17.135 1.00 96.38 218 ALA A C 1
ATOM 1750 O O . ALA A 1 218 ? 9.792 4.158 16.064 1.00 96.38 218 ALA A O 1
ATOM 1751 N N . LYS A 1 219 ? 9.941 2.301 17.334 1.00 96.12 219 LYS A N 1
ATOM 1752 C CA . LYS A 1 219 ? 10.603 1.465 16.316 1.00 96.12 219 LYS A CA 1
ATOM 1753 C C . LYS A 1 219 ? 9.779 1.346 15.032 1.00 96.12 219 LYS A C 1
ATOM 1755 O O . LYS A 1 219 ? 10.307 1.462 13.934 1.00 96.12 219 LYS A O 1
ATOM 1760 N N . ILE A 1 220 ? 8.468 1.126 15.162 1.00 96.31 220 ILE A N 1
ATOM 1761 C CA . ILE A 1 220 ? 7.564 1.058 14.004 1.00 96.31 220 ILE A CA 1
ATOM 1762 C C . ILE A 1 220 ? 7.522 2.403 13.275 1.00 96.31 220 ILE A C 1
ATOM 1764 O O . ILE A 1 220 ? 7.569 2.429 12.051 1.00 96.31 220 ILE A O 1
ATOM 1768 N N . VAL A 1 221 ? 7.417 3.510 14.009 1.00 96.94 221 VAL A N 1
ATOM 1769 C CA . VAL A 1 221 ? 7.335 4.860 13.445 1.00 96.94 221 VAL A CA 1
ATOM 1770 C C . VAL A 1 221 ? 8.607 5.215 12.681 1.00 96.94 221 VAL A C 1
ATOM 1772 O O . VAL A 1 221 ? 8.502 5.771 11.596 1.00 96.94 221 VAL A O 1
ATOM 1775 N N . GLU A 1 222 ? 9.780 4.868 13.199 1.00 96.19 222 GLU A N 1
ATOM 1776 C CA . GLU A 1 222 ? 11.067 5.090 12.532 1.00 96.19 222 GLU A CA 1
ATOM 1777 C C . GLU A 1 222 ? 11.158 4.343 11.191 1.00 96.19 222 GLU A C 1
ATOM 1779 O O . GLU A 1 222 ? 11.415 4.948 10.148 1.00 96.19 222 GLU A O 1
ATOM 1784 N N . VAL A 1 223 ? 10.823 3.047 11.190 1.00 95.75 223 VAL A N 1
ATOM 1785 C CA . VAL A 1 223 ? 10.769 2.228 9.965 1.00 95.75 223 VAL A CA 1
ATOM 1786 C C . VAL A 1 223 ? 9.710 2.747 8.988 1.00 95.75 223 VAL A C 1
ATOM 1788 O O . VAL A 1 223 ? 9.874 2.682 7.774 1.00 95.75 223 VAL A O 1
ATOM 1791 N N . VAL A 1 224 ? 8.584 3.251 9.488 1.00 95.75 224 VAL A N 1
ATOM 1792 C CA . VAL A 1 224 ? 7.516 3.788 8.638 1.00 95.75 224 VAL A CA 1
ATOM 1793 C C . VAL A 1 224 ? 7.914 5.126 8.011 1.00 95.75 224 VAL A C 1
ATOM 1795 O O . VAL A 1 224 ? 7.692 5.309 6.816 1.00 95.75 224 VAL A O 1
ATOM 1798 N N . LYS A 1 225 ? 8.521 6.039 8.778 1.00 95.62 225 LYS A N 1
ATOM 1799 C CA . LYS A 1 225 ? 8.950 7.357 8.287 1.00 95.62 225 LYS A CA 1
ATOM 1800 C C . LYS A 1 225 ? 9.936 7.229 7.129 1.00 95.62 225 LYS A C 1
ATOM 1802 O O . LYS A 1 225 ? 9.664 7.760 6.055 1.00 95.62 225 LYS A O 1
ATOM 1807 N N . THR A 1 226 ? 10.973 6.420 7.328 1.00 92.62 226 THR A N 1
ATOM 1808 C CA . THR A 1 226 ? 12.010 6.141 6.324 1.00 92.62 226 THR A CA 1
ATOM 1809 C C . THR A 1 226 ? 11.445 5.518 5.047 1.00 92.62 226 THR A C 1
ATOM 1811 O O . THR A 1 226 ? 11.899 5.825 3.950 1.00 92.62 226 THR A O 1
ATOM 1814 N N . ASN A 1 227 ? 10.414 4.675 5.152 1.00 90.69 227 ASN A N 1
ATOM 1815 C CA . ASN A 1 227 ? 9.807 4.032 3.985 1.00 90.69 227 ASN A CA 1
ATOM 1816 C C . ASN A 1 227 ? 8.804 4.910 3.217 1.00 90.69 227 ASN A C 1
ATOM 1818 O O . ASN A 1 227 ? 8.624 4.686 2.021 1.00 90.69 227 ASN A O 1
ATOM 1822 N N . PHE A 1 228 ? 8.124 5.852 3.881 1.00 93.75 228 PHE A N 1
ATOM 1823 C CA . PHE A 1 228 ? 6.959 6.551 3.314 1.00 93.75 228 PHE A CA 1
ATOM 1824 C C . PHE A 1 228 ? 7.022 8.076 3.385 1.00 93.75 228 PHE A C 1
ATOM 1826 O O . PHE A 1 228 ? 6.699 8.744 2.405 1.00 93.75 228 PHE A O 1
ATOM 1833 N N . ASN A 1 229 ? 7.353 8.644 4.545 1.00 93.06 229 ASN A N 1
ATOM 1834 C CA . ASN A 1 229 ? 7.338 10.092 4.743 1.00 93.06 229 ASN A CA 1
ATOM 1835 C C . ASN A 1 229 ? 8.554 10.746 4.083 1.00 93.06 229 ASN A C 1
ATOM 1837 O O . ASN A 1 229 ? 8.387 11.717 3.348 1.00 93.06 229 ASN A O 1
ATOM 1841 N N . ASP A 1 230 ? 9.740 10.185 4.320 1.00 90.00 230 ASP A N 1
ATOM 1842 C CA . ASP A 1 230 ? 11.010 10.745 3.845 1.00 90.00 230 ASP A CA 1
ATOM 1843 C C . ASP A 1 230 ? 11.165 10.532 2.332 1.00 90.00 230 ASP A C 1
ATOM 1845 O O . ASP A 1 230 ? 11.676 11.387 1.619 1.00 90.00 230 ASP A O 1
ATOM 1849 N N . ARG A 1 231 ? 10.602 9.431 1.822 1.00 87.25 231 ARG A N 1
ATOM 1850 C CA . ARG A 1 231 ? 10.600 9.059 0.398 1.00 87.25 231 ARG A CA 1
ATOM 1851 C C . ARG A 1 231 ? 9.389 9.569 -0.379 1.00 87.25 231 ARG A C 1
ATOM 1853 O O . ARG A 1 231 ? 9.138 9.129 -1.497 1.00 87.25 231 ARG A O 1
ATOM 1860 N N . PHE A 1 232 ? 8.579 10.452 0.203 1.00 87.81 232 PHE A N 1
ATOM 1861 C CA . PHE A 1 232 ? 7.339 10.881 -0.444 1.00 87.81 232 PHE A CA 1
ATOM 1862 C C . PHE A 1 232 ? 7.589 11.590 -1.777 1.00 87.81 232 PHE A C 1
ATOM 1864 O O . PHE A 1 232 ? 6.814 11.386 -2.708 1.00 87.81 232 PHE A O 1
ATOM 1871 N N . ASP A 1 233 ? 8.641 12.409 -1.873 1.00 83.31 233 ASP A N 1
ATOM 1872 C CA . ASP A 1 233 ? 8.968 13.087 -3.130 1.00 83.31 233 ASP A CA 1
ATOM 1873 C C . ASP A 1 233 ? 9.311 12.064 -4.213 1.00 83.31 233 ASP A C 1
ATOM 1875 O O . ASP A 1 233 ? 8.651 12.084 -5.242 1.00 83.31 233 ASP A O 1
ATOM 1879 N N . GLU A 1 234 ? 10.180 11.087 -3.925 1.00 80.19 234 GLU A N 1
ATOM 1880 C CA . GLU A 1 234 ? 10.509 9.973 -4.838 1.00 80.19 234 GLU A CA 1
ATOM 1881 C C . GLU A 1 234 ? 9.279 9.158 -5.274 1.00 80.19 234 GLU A C 1
ATOM 1883 O O . GLU A 1 234 ? 9.220 8.599 -6.363 1.00 80.19 234 GLU A O 1
ATOM 1888 N N . ILE A 1 235 ? 8.279 9.021 -4.398 1.00 78.50 235 ILE A N 1
ATOM 1889 C CA . ILE A 1 235 ? 7.035 8.309 -4.721 1.00 78.50 235 ILE A CA 1
ATOM 1890 C C . ILE A 1 235 ? 6.145 9.164 -5.637 1.00 78.50 235 ILE A C 1
ATOM 1892 O O . ILE A 1 235 ? 5.408 8.625 -6.471 1.00 78.50 235 ILE A O 1
ATOM 1896 N N . MET A 1 236 ? 6.189 10.487 -5.469 1.00 79.00 236 MET A N 1
ATOM 1897 C CA . MET A 1 236 ? 5.381 11.439 -6.228 1.00 79.00 236 MET A CA 1
ATOM 1898 C C . MET A 1 236 ? 5.999 11.833 -7.565 1.00 79.00 236 MET A C 1
ATOM 1900 O O . MET A 1 236 ? 5.265 12.176 -8.494 1.00 79.00 236 MET A O 1
ATOM 1904 N N . THR A 1 237 ? 7.317 11.751 -7.697 1.00 66.25 237 THR A N 1
ATOM 1905 C CA . THR A 1 237 ? 8.034 11.950 -8.949 1.00 66.25 237 THR A CA 1
ATOM 1906 C C . THR A 1 237 ? 8.426 10.594 -9.516 1.00 66.25 237 THR A C 1
ATOM 1908 O O . THR A 1 237 ? 9.098 9.798 -8.882 1.00 66.25 237 THR A O 1
ATOM 1911 N N . SER A 1 238 ? 8.011 10.281 -10.744 1.00 59.47 238 SER A N 1
ATOM 1912 C CA . SER A 1 238 ? 8.638 9.180 -11.478 1.00 59.47 238 SER A CA 1
ATOM 1913 C C . SER A 1 238 ? 10.074 9.603 -11.809 1.00 59.47 238 SER A C 1
ATOM 1915 O O . SER A 1 238 ? 10.311 10.160 -12.877 1.00 59.47 238 SER A O 1
ATOM 1917 N N . ASP A 1 239 ? 11.002 9.407 -10.872 1.00 55.50 239 ASP A N 1
ATOM 1918 C CA . ASP A 1 239 ? 12.341 10.020 -10.858 1.00 55.50 239 ASP A CA 1
ATOM 1919 C C . ASP A 1 239 ? 13.209 9.715 -12.086 1.00 55.50 239 ASP A C 1
ATOM 1921 O O . ASP A 1 239 ? 14.126 10.465 -12.413 1.00 55.50 239 ASP A O 1
ATOM 1925 N N . ASN A 1 240 ? 12.866 8.668 -12.835 1.00 61.44 240 ASN A N 1
ATOM 1926 C CA . ASN A 1 240 ? 13.594 8.254 -14.036 1.00 61.44 240 ASN A CA 1
ATOM 1927 C C . ASN A 1 240 ? 13.142 8.992 -15.309 1.00 61.44 240 ASN A C 1
ATOM 1929 O O . ASN A 1 240 ? 13.583 8.656 -16.410 1.00 61.44 240 ASN A O 1
ATOM 1933 N N . ILE A 1 241 ? 12.224 9.953 -15.175 1.00 70.12 241 ILE A N 1
ATOM 1934 C CA . ILE A 1 241 ? 11.724 10.792 -16.261 1.00 70.12 241 ILE A CA 1
ATOM 1935 C C . ILE A 1 241 ? 12.094 12.243 -15.919 1.00 70.12 241 ILE A C 1
ATOM 1937 O O . ILE A 1 241 ? 11.687 12.737 -14.864 1.00 70.12 241 ILE A O 1
ATOM 1941 N N . PRO A 1 242 ? 12.873 12.934 -16.766 1.00 73.25 242 PRO A N 1
ATOM 1942 C CA . PRO A 1 242 ? 13.137 14.358 -16.614 1.00 73.25 242 PRO A CA 1
ATOM 1943 C C . PRO A 1 242 ? 11.840 15.161 -16.508 1.00 73.25 242 PRO A C 1
ATOM 1945 O O . PRO A 1 242 ? 10.893 14.917 -17.255 1.00 73.25 242 PRO A O 1
ATOM 1948 N N . LYS A 1 243 ? 11.800 16.115 -15.571 1.00 71.88 243 LYS A N 1
ATOM 1949 C CA . LYS A 1 243 ? 10.642 17.007 -15.380 1.00 71.88 243 LYS A CA 1
ATOM 1950 C C . LYS A 1 243 ? 10.471 17.965 -16.564 1.00 71.88 243 LYS A C 1
ATOM 1952 O O . LYS A 1 243 ? 9.349 18.191 -16.998 1.00 71.88 243 LYS A O 1
ATOM 1957 N N . ASP A 1 244 ? 11.599 18.425 -17.104 1.00 77.12 244 ASP A N 1
ATOM 1958 C CA . ASP A 1 244 ? 11.709 19.290 -18.275 1.00 77.12 244 ASP A CA 1
ATOM 1959 C C . ASP A 1 244 ? 12.641 18.647 -19.314 1.00 77.12 244 ASP A C 1
ATOM 1961 O O . ASP A 1 244 ? 13.569 17.920 -18.961 1.00 77.12 244 ASP A O 1
ATOM 1965 N N . PHE A 1 245 ? 12.442 18.970 -20.597 1.00 81.25 245 PHE A N 1
ATOM 1966 C CA . PHE A 1 245 ? 13.302 18.516 -21.703 1.00 81.25 245 PHE A CA 1
ATOM 1967 C C . PHE A 1 245 ? 14.435 19.499 -22.051 1.00 81.25 245 PHE A C 1
ATOM 1969 O O . PHE A 1 245 ? 15.038 19.412 -23.118 1.00 81.25 245 PHE A O 1
ATOM 1976 N N . ARG A 1 246 ? 14.727 20.446 -21.154 1.00 81.06 246 ARG A N 1
ATOM 1977 C CA . ARG A 1 246 ? 15.820 21.418 -21.300 1.00 81.06 246 ARG A CA 1
ATOM 1978 C C . ARG A 1 246 ? 17.067 20.909 -20.581 1.00 81.06 246 ARG A C 1
ATOM 1980 O O . ARG A 1 246 ? 16.953 20.293 -19.526 1.00 81.06 246 ARG A O 1
ATOM 1987 N N . ASN A 1 247 ? 18.246 21.198 -21.133 1.00 85.88 247 ASN A N 1
ATOM 1988 C CA . ASN A 1 247 ? 19.550 20.861 -20.540 1.00 85.88 247 ASN A CA 1
ATOM 1989 C C . ASN A 1 247 ? 19.700 19.371 -20.176 1.00 85.88 247 ASN A C 1
ATOM 1991 O O . ASN A 1 247 ? 20.280 19.012 -19.148 1.00 85.88 247 ASN A O 1
ATOM 1995 N N . LEU A 1 248 ? 19.141 18.499 -21.017 1.00 92.50 248 LEU A N 1
ATOM 1996 C CA . LEU A 1 248 ? 19.269 17.058 -20.865 1.00 92.50 248 LEU A CA 1
ATOM 1997 C C . LEU A 1 248 ? 20.663 16.597 -21.268 1.00 92.50 248 LEU A C 1
ATOM 1999 O O . LEU A 1 248 ? 21.289 17.154 -22.168 1.00 92.50 248 LEU A O 1
ATOM 2003 N N . ARG A 1 249 ? 21.124 15.538 -20.613 1.00 93.81 249 ARG A N 1
ATOM 2004 C CA . ARG A 1 249 ? 22.363 14.852 -20.964 1.00 93.81 249 ARG A CA 1
ATOM 2005 C C . ARG A 1 249 ? 22.108 13.353 -21.015 1.00 93.81 249 ARG A C 1
ATOM 2007 O O . ARG A 1 249 ? 21.233 12.840 -20.317 1.00 93.81 249 ARG A O 1
ATOM 2014 N N . ALA A 1 250 ? 22.871 12.646 -21.834 1.00 94.44 250 ALA A N 1
ATOM 2015 C CA . ALA A 1 250 ? 22.830 11.198 -21.954 1.00 94.44 250 ALA A CA 1
ATOM 2016 C C . ALA A 1 250 ? 24.101 10.579 -21.361 1.00 94.44 250 ALA A C 1
ATOM 2018 O O . ALA A 1 250 ? 25.212 11.027 -21.634 1.00 94.44 250 ALA A O 1
ATOM 2019 N N . CYS A 1 251 ? 23.954 9.526 -20.560 1.00 93.25 251 CYS A N 1
ATOM 2020 C CA . CYS A 1 251 ? 25.087 8.789 -20.001 1.00 93.25 251 CYS A CA 1
ATOM 2021 C C . CYS A 1 251 ? 25.911 8.118 -21.111 1.00 93.25 251 CYS A C 1
ATOM 2023 O O . CYS A 1 251 ? 25.367 7.346 -21.901 1.00 93.25 251 CYS A O 1
ATOM 2025 N N . LEU A 1 252 ? 27.231 8.321 -21.116 1.00 92.19 252 LEU A N 1
ATOM 2026 C CA . LEU A 1 252 ? 28.141 7.766 -22.128 1.00 92.19 252 LEU A CA 1
ATOM 2027 C C . LEU A 1 252 ? 28.295 6.235 -22.056 1.00 92.19 252 LEU A C 1
ATOM 2029 O O . LEU A 1 252 ? 28.834 5.624 -22.975 1.00 92.19 252 LEU A O 1
ATOM 2033 N N . VAL A 1 253 ? 27.802 5.595 -20.987 1.00 90.38 253 VAL A N 1
ATOM 2034 C CA . VAL A 1 253 ? 27.848 4.132 -20.808 1.00 90.38 253 VAL A CA 1
ATOM 2035 C C . VAL A 1 253 ? 26.517 3.471 -21.151 1.00 90.38 253 VAL A C 1
ATOM 2037 O O . VAL A 1 253 ? 26.460 2.537 -21.951 1.00 90.38 253 VAL A O 1
ATOM 2040 N N . CYS A 1 254 ? 25.420 3.914 -20.531 1.00 90.56 254 CYS A N 1
ATOM 2041 C CA . CYS A 1 254 ? 24.114 3.273 -20.705 1.00 90.56 254 CYS A CA 1
ATOM 2042 C C . CYS A 1 254 ? 23.109 4.077 -21.530 1.00 90.56 254 CYS A C 1
ATOM 2044 O O . CYS A 1 254 ? 22.025 3.545 -21.770 1.00 90.56 254 CYS A O 1
ATOM 2046 N N . SER A 1 255 ? 23.462 5.271 -22.007 1.00 92.38 255 SER A N 1
ATOM 2047 C CA . SER A 1 255 ? 22.609 6.151 -22.818 1.00 92.38 255 SER A CA 1
ATOM 2048 C C . SER A 1 255 ? 21.315 6.582 -22.131 1.00 92.38 255 SER A C 1
ATOM 2050 O O . SER A 1 255 ? 20.416 7.073 -22.796 1.00 92.38 255 SER A O 1
ATOM 2052 N N . MET A 1 256 ? 21.198 6.415 -20.812 1.00 92.31 256 MET A N 1
ATOM 2053 C CA . MET A 1 256 ? 20.082 6.968 -20.045 1.00 92.31 256 MET A CA 1
ATOM 2054 C C . MET A 1 256 ? 20.124 8.493 -20.106 1.00 92.31 256 MET A C 1
ATOM 2056 O O . MET A 1 256 ? 21.195 9.069 -19.923 1.00 92.31 256 MET A O 1
ATOM 2060 N N . ILE A 1 257 ? 18.973 9.116 -20.341 1.00 93.38 257 ILE A N 1
ATOM 2061 C CA . ILE A 1 257 ? 18.807 10.564 -20.407 1.00 93.38 257 ILE A CA 1
ATOM 2062 C C . ILE A 1 257 ? 18.209 11.063 -19.094 1.00 93.38 257 ILE A C 1
ATOM 2064 O O . ILE A 1 257 ? 17.150 10.594 -18.671 1.00 93.38 257 ILE A O 1
ATOM 2068 N N . LYS A 1 258 ? 18.878 12.038 -18.479 1.00 91.44 258 LYS A N 1
ATOM 2069 C CA . LYS A 1 258 ? 18.416 12.767 -17.291 1.00 91.44 258 LYS A CA 1
ATOM 2070 C C . LYS A 1 258 ? 18.799 14.246 -17.401 1.00 91.44 258 LYS A C 1
ATOM 2072 O O . LYS A 1 258 ? 19.632 14.608 -18.237 1.00 91.44 258 LYS A O 1
ATOM 2077 N N . SER A 1 259 ? 18.200 15.105 -16.576 1.00 90.31 259 SER A N 1
ATOM 2078 C CA . SER A 1 259 ? 18.756 16.446 -16.369 1.00 90.31 259 SER A CA 1
ATOM 2079 C C . SER A 1 259 ? 20.087 16.360 -15.621 1.00 90.31 259 SER A C 1
ATOM 2081 O O . SER A 1 259 ? 20.384 15.359 -14.960 1.00 90.31 259 SER A O 1
ATOM 2083 N N . ILE A 1 260 ? 20.886 17.422 -15.703 1.00 89.44 260 ILE A N 1
ATOM 2084 C CA . ILE A 1 260 ? 22.153 17.485 -14.972 1.00 89.44 260 ILE A CA 1
ATOM 2085 C C . ILE A 1 260 ? 21.951 17.331 -13.457 1.00 89.44 260 ILE A C 1
ATOM 2087 O O . ILE A 1 260 ? 22.600 16.493 -12.838 1.00 89.44 260 ILE A O 1
ATOM 2091 N N . ASP A 1 261 ? 20.956 18.023 -12.897 1.00 87.44 261 ASP A N 1
ATOM 2092 C CA . ASP A 1 261 ? 20.641 17.963 -11.466 1.00 87.44 261 ASP A CA 1
ATOM 2093 C C . ASP A 1 261 ? 20.164 16.564 -11.049 1.00 87.44 261 ASP A C 1
ATOM 2095 O O . ASP A 1 261 ? 20.390 16.120 -9.925 1.00 87.44 261 ASP A O 1
ATOM 2099 N N . GLN A 1 262 ? 19.486 15.835 -11.942 1.00 87.44 262 GLN A N 1
ATOM 2100 C CA . GLN A 1 262 ? 19.063 14.461 -11.673 1.00 87.44 262 GLN A CA 1
ATOM 2101 C C . GLN A 1 262 ? 20.258 13.502 -11.622 1.00 87.44 262 GLN A C 1
ATOM 2103 O O . GLN A 1 262 ? 20.272 12.606 -10.777 1.00 87.44 262 GLN A O 1
ATOM 2108 N N . PHE A 1 263 ? 21.258 13.679 -12.490 1.00 90.69 263 PHE A N 1
ATOM 2109 C CA . PHE A 1 263 ? 22.495 12.903 -12.404 1.00 90.69 263 PHE A CA 1
ATOM 2110 C C . PHE A 1 263 ? 23.295 13.237 -11.144 1.00 90.69 263 PHE A C 1
ATOM 2112 O O . PHE A 1 263 ? 23.771 12.315 -10.494 1.00 90.69 263 PHE A O 1
ATOM 2119 N N . GLU A 1 264 ? 23.385 14.507 -10.757 1.00 89.12 264 GLU A N 1
ATOM 2120 C CA . GLU A 1 264 ? 24.111 14.918 -9.550 1.00 89.12 264 GLU A CA 1
ATOM 2121 C C . GLU A 1 264 ? 23.446 14.388 -8.269 1.00 89.12 264 GLU A C 1
ATOM 2123 O O . GLU A 1 264 ? 24.116 13.881 -7.374 1.00 89.12 264 GLU A O 1
ATOM 2128 N N . ASN A 1 265 ? 22.115 14.432 -8.179 1.00 85.38 265 ASN A N 1
ATOM 2129 C CA . ASN A 1 265 ? 21.411 14.011 -6.964 1.00 85.38 265 ASN A CA 1
ATOM 2130 C C . ASN A 1 265 ? 21.253 12.488 -6.843 1.00 85.38 265 ASN A C 1
ATOM 2132 O O . ASN A 1 265 ? 21.307 11.934 -5.746 1.00 85.38 265 ASN A O 1
ATOM 2136 N N . GLN A 1 266 ? 21.000 11.795 -7.957 1.00 83.44 266 GLN A N 1
ATOM 2137 C CA . GLN A 1 266 ? 20.610 10.378 -7.943 1.00 83.44 266 GLN A CA 1
ATOM 2138 C C . GLN A 1 266 ? 21.606 9.469 -8.652 1.00 83.44 266 GLN A C 1
ATOM 2140 O O . GLN A 1 266 ? 21.539 8.247 -8.485 1.00 83.44 266 GLN A O 1
ATOM 2145 N N . GLY A 1 267 ? 22.510 10.034 -9.444 1.00 90.00 267 GLY A N 1
ATOM 2146 C CA . GLY A 1 267 ? 23.360 9.262 -10.323 1.00 90.00 267 GLY A CA 1
ATOM 2147 C C . GLY A 1 267 ? 22.602 8.638 -11.490 1.00 90.00 267 GLY A C 1
ATOM 2148 O O . GLY A 1 267 ? 21.420 8.896 -11.766 1.00 90.00 267 GLY A O 1
ATOM 2149 N N . CYS A 1 268 ? 23.301 7.755 -12.194 1.00 89.94 268 CYS A N 1
ATOM 2150 C CA . CYS A 1 268 ? 22.703 6.950 -13.250 1.00 89.94 268 CYS A CA 1
ATOM 2151 C C . CYS A 1 268 ? 22.197 5.611 -12.699 1.00 89.94 268 CYS A C 1
ATOM 2153 O O . CYS A 1 268 ? 22.996 4.801 -12.236 1.00 89.94 268 CYS A O 1
ATOM 2155 N N . ASP A 1 269 ? 20.909 5.293 -12.863 1.00 88.94 269 ASP A N 1
ATOM 2156 C CA . ASP A 1 269 ? 20.299 4.066 -12.313 1.00 88.94 269 ASP A CA 1
ATOM 2157 C C . ASP A 1 269 ? 20.958 2.757 -12.768 1.00 88.94 269 ASP A C 1
ATOM 2159 O O . ASP A 1 269 ? 20.795 1.715 -12.131 1.00 88.94 269 ASP A O 1
ATOM 2163 N N . ASN A 1 270 ? 21.666 2.786 -13.898 1.00 89.31 270 ASN A N 1
ATOM 2164 C CA . ASN A 1 270 ? 22.360 1.622 -14.441 1.00 89.31 270 ASN A CA 1
ATOM 2165 C C . ASN A 1 270 ? 23.863 1.609 -14.158 1.00 89.31 270 ASN A C 1
ATOM 2167 O O . ASN A 1 270 ? 24.483 0.558 -14.309 1.00 89.31 270 ASN A O 1
ATOM 2171 N N . CYS A 1 271 ? 24.463 2.769 -13.884 1.00 89.56 271 CYS A N 1
ATOM 2172 C CA . CYS A 1 271 ? 25.915 2.951 -13.940 1.00 89.56 271 CYS A CA 1
ATOM 2173 C C . CYS A 1 271 ? 26.510 3.564 -12.675 1.00 89.56 271 CYS A C 1
ATOM 2175 O O . CYS A 1 271 ? 27.728 3.640 -12.564 1.00 89.56 271 CYS A O 1
ATOM 2177 N N . GLU A 1 272 ? 25.678 3.961 -11.711 1.00 88.94 272 GLU A N 1
ATOM 2178 C CA . GLU A 1 272 ? 26.137 4.657 -10.511 1.00 88.94 272 GLU A CA 1
ATOM 2179 C C . GLU A 1 272 ? 27.157 3.859 -9.701 1.00 88.94 272 GLU A C 1
ATOM 2181 O O . GLU A 1 272 ? 28.086 4.439 -9.163 1.00 88.94 272 GLU A O 1
ATOM 2186 N N . GLN A 1 273 ? 27.043 2.529 -9.684 1.00 85.69 273 GLN A N 1
ATOM 2187 C CA . GLN A 1 273 ? 27.966 1.658 -8.953 1.00 85.69 273 GLN A CA 1
ATOM 2188 C C . GLN A 1 273 ? 29.440 1.832 -9.363 1.00 85.69 273 GLN A C 1
ATOM 2190 O O . GLN A 1 273 ? 30.318 1.558 -8.553 1.00 85.69 273 GLN A O 1
ATOM 2195 N N . PHE A 1 274 ? 29.706 2.244 -10.605 1.00 85.44 274 PHE A N 1
ATOM 2196 C CA . PHE A 1 274 ? 31.068 2.383 -11.128 1.00 85.44 274 PHE A CA 1
ATOM 2197 C C . PHE A 1 274 ? 31.392 3.785 -11.647 1.00 85.44 274 PHE A C 1
ATOM 2199 O O . PHE A 1 274 ? 32.563 4.122 -11.766 1.00 85.44 274 PHE A O 1
ATOM 2206 N N . LEU A 1 275 ? 30.387 4.607 -11.965 1.00 86.69 275 LEU A N 1
ATOM 2207 C CA . LEU A 1 275 ? 30.611 6.009 -12.314 1.00 86.69 275 LEU A CA 1
ATOM 2208 C C . LEU A 1 275 ? 30.631 6.916 -11.081 1.00 86.69 275 LEU A C 1
ATOM 2210 O O . LEU A 1 275 ? 31.318 7.925 -11.127 1.00 86.69 275 LEU A O 1
ATOM 2214 N N . SER A 1 276 ? 29.938 6.567 -9.990 1.00 87.81 276 SER A N 1
ATOM 2215 C CA . SER A 1 276 ? 29.875 7.360 -8.750 1.00 87.81 276 SER A CA 1
ATOM 2216 C C . SER A 1 276 ? 29.618 8.852 -9.004 1.00 87.81 276 SER A C 1
ATOM 2218 O O . SER A 1 276 ? 30.391 9.694 -8.563 1.00 87.81 276 SER A O 1
ATOM 2220 N N . MET A 1 277 ? 28.581 9.173 -9.786 1.00 88.19 277 MET A N 1
ATOM 2221 C CA . MET A 1 277 ? 28.272 10.552 -10.195 1.00 88.19 277 MET A CA 1
ATOM 2222 C C . MET A 1 277 ? 27.515 11.341 -9.118 1.00 88.19 277 MET A C 1
ATOM 2224 O O . MET A 1 277 ? 27.342 12.552 -9.247 1.00 88.19 277 MET A O 1
ATOM 2228 N N . LYS A 1 278 ? 27.020 10.674 -8.070 1.00 90.38 278 LYS A N 1
ATOM 2229 C CA . LYS A 1 278 ? 26.294 11.339 -6.987 1.00 90.38 278 LYS A CA 1
ATOM 2230 C C . LYS A 1 278 ? 27.159 12.367 -6.270 1.00 90.38 278 LYS A C 1
ATOM 2232 O O . LYS A 1 278 ? 28.250 12.050 -5.808 1.00 90.38 278 LYS A O 1
ATOM 2237 N N . HIS A 1 279 ? 26.595 13.556 -6.088 1.00 89.69 279 HIS A N 1
ATOM 2238 C CA . HIS A 1 279 ? 27.205 14.692 -5.398 1.00 89.69 279 HIS A CA 1
ATOM 2239 C C . HIS A 1 279 ? 28.493 15.218 -6.053 1.00 89.69 279 HIS A C 1
ATOM 2241 O O . HIS A 1 279 ? 29.197 16.011 -5.435 1.00 89.69 279 HIS A O 1
ATOM 2247 N N . ASP A 1 280 ? 28.786 14.808 -7.292 1.00 89.31 280 ASP A N 1
ATOM 2248 C CA . ASP A 1 280 ? 29.968 15.226 -8.043 1.00 89.31 280 ASP A CA 1
ATOM 2249 C C . ASP A 1 280 ? 29.556 15.723 -9.433 1.00 89.31 280 ASP A C 1
ATOM 2251 O O . ASP A 1 280 ? 29.367 14.959 -10.386 1.00 89.31 280 ASP A O 1
ATOM 2255 N N . ARG A 1 281 ? 29.374 17.041 -9.535 1.00 91.69 281 ARG A N 1
ATOM 2256 C CA . ARG A 1 281 ? 28.882 17.688 -10.751 1.00 91.69 281 ARG A CA 1
ATOM 2257 C C . ARG A 1 281 ? 29.891 17.637 -11.900 1.00 91.69 281 ARG A C 1
ATOM 2259 O O . ARG A 1 281 ? 29.473 17.526 -13.052 1.00 91.69 281 ARG A O 1
ATOM 2266 N N . ASP A 1 282 ? 31.186 17.670 -11.609 1.00 91.50 282 ASP A N 1
ATOM 2267 C CA . ASP A 1 282 ? 32.234 17.604 -12.632 1.00 91.50 282 ASP A CA 1
ATOM 2268 C C . ASP A 1 282 ? 32.262 16.208 -13.256 1.00 91.50 282 ASP A C 1
ATOM 2270 O O . ASP A 1 282 ? 32.224 16.055 -14.480 1.00 91.50 282 ASP A O 1
ATOM 2274 N N . LYS A 1 283 ? 32.140 15.172 -12.420 1.00 90.69 283 LYS A N 1
ATOM 2275 C CA . LYS A 1 283 ? 32.033 13.792 -12.896 1.00 90.69 283 LYS A CA 1
ATOM 2276 C C . LYS A 1 283 ? 30.777 13.546 -13.729 1.00 90.69 283 LYS A C 1
ATOM 2278 O O . LYS A 1 283 ? 30.812 12.755 -14.677 1.00 90.69 283 LYS A O 1
ATOM 2283 N N . VAL A 1 284 ? 29.671 14.240 -13.438 1.00 92.12 284 VAL A N 1
ATOM 2284 C CA . VAL A 1 284 ? 28.480 14.232 -14.303 1.00 92.12 284 VAL A CA 1
ATOM 2285 C C . VAL A 1 284 ? 28.813 14.785 -15.688 1.00 92.12 284 VAL A C 1
ATOM 2287 O O . VAL A 1 284 ? 28.415 14.170 -16.679 1.00 92.12 284 VAL A O 1
ATOM 2290 N N . TYR A 1 285 ? 29.539 15.900 -15.796 1.00 93.06 285 TYR A N 1
ATOM 2291 C CA . TYR A 1 285 ? 29.930 16.458 -17.095 1.00 93.06 285 TYR A CA 1
ATOM 2292 C C . TYR A 1 285 ? 30.844 15.518 -17.886 1.00 93.06 285 TYR A C 1
ATOM 2294 O O . TYR A 1 285 ? 30.604 15.336 -19.079 1.00 93.06 285 TYR A O 1
ATOM 2302 N N . ASP A 1 286 ? 31.800 14.871 -17.222 1.00 91.94 286 ASP A N 1
ATOM 2303 C CA . ASP A 1 286 ? 32.746 13.937 -17.844 1.00 91.94 286 ASP A CA 1
ATOM 2304 C C . ASP A 1 286 ? 32.092 12.632 -18.314 1.00 91.94 286 ASP A C 1
ATOM 2306 O O . ASP A 1 286 ? 32.475 12.043 -19.327 1.00 91.94 286 ASP A O 1
ATOM 2310 N N . CYS A 1 287 ? 31.089 12.152 -17.575 1.00 92.44 287 CYS A N 1
ATOM 2311 C CA . CYS A 1 287 ? 30.462 10.853 -17.823 1.00 92.44 287 CYS A CA 1
ATOM 2312 C C . CYS A 1 287 ? 29.184 10.926 -18.676 1.00 92.44 287 CYS A C 1
ATOM 2314 O O . CYS A 1 287 ? 28.572 9.890 -18.985 1.00 92.44 287 CYS A O 1
ATOM 2316 N N . THR A 1 288 ? 28.750 12.128 -19.058 1.00 94.31 288 THR A N 1
ATOM 2317 C CA . THR A 1 288 ? 27.514 12.357 -19.818 1.00 94.31 288 THR A CA 1
ATOM 2318 C C . THR A 1 288 ? 27.737 13.335 -20.969 1.00 94.31 288 THR A C 1
ATOM 2320 O O . THR A 1 288 ? 28.618 14.182 -20.913 1.00 94.31 288 THR A O 1
ATOM 2323 N N . SER A 1 289 ? 26.913 13.264 -22.013 1.00 93.25 289 SER A N 1
ATOM 2324 C CA . SER A 1 289 ? 26.990 14.148 -23.181 1.00 93.25 289 SER A CA 1
ATOM 2325 C C . SER A 1 289 ? 25.675 14.884 -23.410 1.00 93.25 289 SER A C 1
ATOM 2327 O O . SER A 1 289 ? 24.604 14.296 -23.274 1.00 93.25 289 SER A O 1
ATOM 2329 N N . ALA A 1 290 ? 25.751 16.166 -23.773 1.00 93.25 290 ALA A N 1
ATOM 2330 C CA . ALA A 1 290 ? 24.595 16.925 -24.261 1.00 93.25 290 ALA A CA 1
ATOM 2331 C C . ALA A 1 290 ? 24.255 16.588 -25.725 1.00 93.25 290 ALA A C 1
ATOM 2333 O O . ALA A 1 290 ? 23.135 16.830 -26.166 1.00 93.25 290 ALA A O 1
ATOM 2334 N N . ASN A 1 291 ? 25.201 15.994 -26.459 1.00 92.00 291 ASN A N 1
ATOM 2335 C CA . ASN A 1 291 ? 25.044 15.635 -27.863 1.00 92.00 291 ASN A CA 1
ATOM 2336 C C . ASN A 1 291 ? 24.505 14.206 -27.954 1.00 92.00 291 ASN A C 1
ATOM 2338 O O . ASN A 1 291 ? 25.259 13.228 -27.934 1.00 92.00 291 ASN A O 1
ATOM 2342 N N . PHE A 1 292 ? 23.184 14.086 -28.010 1.00 92.56 292 PHE A N 1
ATOM 2343 C CA . PHE A 1 292 ? 22.497 12.820 -28.221 1.00 92.56 292 PHE A CA 1
ATOM 2344 C C . PHE A 1 292 ? 21.328 13.009 -29.186 1.00 92.56 292 PHE A C 1
ATOM 2346 O O . PHE A 1 292 ? 20.754 14.093 -29.269 1.00 92.56 292 PHE A O 1
ATOM 2353 N N . ASP A 1 293 ? 20.970 11.941 -29.891 1.00 90.81 293 ASP A N 1
ATOM 2354 C CA . ASP A 1 293 ? 19.854 11.932 -30.832 1.00 90.81 293 ASP A CA 1
ATOM 2355 C C . ASP A 1 293 ? 18.812 10.886 -30.427 1.00 90.81 293 ASP A C 1
ATOM 2357 O O . ASP A 1 293 ? 19.143 9.798 -29.936 1.00 90.81 293 ASP A O 1
ATOM 2361 N N . GLY A 1 294 ? 17.546 11.242 -30.637 1.00 89.62 294 GLY A N 1
ATOM 2362 C CA . GLY A 1 294 ? 16.366 10.443 -30.344 1.00 89.62 294 GLY A CA 1
ATOM 2363 C C . GLY A 1 294 ? 16.132 10.159 -28.859 1.00 89.62 294 GLY A C 1
ATOM 2364 O O . GLY A 1 294 ? 17.043 10.130 -28.035 1.00 89.62 294 GLY A O 1
ATOM 2365 N N . MET A 1 295 ? 14.875 9.896 -28.502 1.00 91.62 295 MET A N 1
ATOM 2366 C CA . MET A 1 295 ? 14.492 9.489 -27.149 1.00 91.62 295 MET A CA 1
ATOM 2367 C C . MET A 1 295 ? 13.629 8.233 -27.195 1.00 91.62 295 MET A C 1
ATOM 2369 O O . MET A 1 295 ? 12.632 8.159 -27.909 1.00 91.62 295 MET A O 1
ATOM 2373 N N . ILE A 1 296 ? 13.994 7.251 -26.383 1.00 90.38 296 ILE A N 1
ATOM 2374 C CA . ILE A 1 296 ? 13.287 5.992 -26.200 1.00 90.38 296 ILE A CA 1
ATOM 2375 C C . ILE A 1 296 ? 12.785 5.947 -24.767 1.00 90.38 296 ILE A C 1
ATOM 2377 O O . ILE A 1 296 ? 13.565 5.893 -23.819 1.00 90.38 296 ILE A O 1
ATOM 2381 N N . PHE A 1 297 ? 11.470 5.907 -24.605 1.00 88.25 297 PHE A N 1
ATOM 2382 C CA . PHE A 1 297 ? 10.846 5.681 -23.309 1.00 88.25 297 PHE A CA 1
ATOM 2383 C C . PHE A 1 297 ? 10.770 4.175 -23.044 1.00 88.25 297 PHE A C 1
ATOM 2385 O O . PHE A 1 297 ? 9.876 3.490 -23.542 1.00 88.25 297 PHE A O 1
ATOM 2392 N N . LEU A 1 298 ? 11.713 3.647 -22.263 1.00 84.25 298 LEU A N 1
ATOM 2393 C CA . LEU A 1 298 ? 11.748 2.235 -21.900 1.00 84.25 298 LEU A CA 1
ATOM 2394 C C . LEU A 1 298 ? 10.899 1.996 -20.649 1.00 84.25 298 LEU A C 1
ATOM 2396 O O . LEU A 1 298 ? 11.339 2.265 -19.533 1.00 84.25 298 LEU A O 1
ATOM 2400 N N . THR A 1 299 ? 9.683 1.488 -20.837 1.00 79.25 299 THR A N 1
ATOM 2401 C CA . THR A 1 299 ? 8.736 1.178 -19.750 1.00 79.25 299 THR A CA 1
ATOM 2402 C C . THR A 1 299 ? 8.703 -0.299 -19.369 1.00 79.25 299 THR A C 1
ATOM 2404 O O . THR A 1 299 ? 8.490 -0.615 -18.201 1.00 79.25 299 THR A O 1
ATOM 2407 N N . ASP A 1 300 ? 8.929 -1.189 -20.335 1.00 79.38 300 ASP A N 1
ATOM 2408 C CA . ASP A 1 300 ? 8.962 -2.642 -20.154 1.00 79.38 300 ASP A CA 1
ATOM 2409 C C . ASP A 1 300 ? 10.204 -3.213 -20.869 1.00 79.38 300 ASP A C 1
ATOM 2411 O O . ASP A 1 300 ? 10.181 -3.412 -22.089 1.00 79.38 300 ASP A O 1
ATOM 2415 N N . PRO A 1 301 ? 11.330 -3.384 -20.151 1.00 80.19 301 PRO A N 1
ATOM 2416 C CA . PRO A 1 301 ? 12.589 -3.824 -20.747 1.00 80.19 301 PRO A CA 1
ATOM 2417 C C . PRO A 1 301 ? 12.540 -5.246 -21.320 1.00 80.19 301 PRO A C 1
ATOM 2419 O O . PRO A 1 301 ? 13.200 -5.519 -22.326 1.00 80.19 301 PRO A O 1
ATOM 2422 N N . ASP A 1 302 ? 11.747 -6.131 -20.713 1.00 80.06 302 ASP A N 1
ATOM 2423 C CA . ASP A 1 302 ? 11.745 -7.562 -21.029 1.00 80.06 302 ASP A CA 1
ATOM 2424 C C . ASP A 1 302 ? 10.929 -7.884 -22.295 1.00 80.06 302 ASP A C 1
ATOM 2426 O O . ASP A 1 302 ? 11.292 -8.789 -23.051 1.00 80.06 302 ASP A O 1
ATOM 2430 N N . ASP A 1 303 ? 9.855 -7.131 -22.560 1.00 84.00 303 ASP A N 1
ATOM 2431 C CA . ASP A 1 303 ? 8.937 -7.377 -23.689 1.00 84.00 303 ASP A CA 1
ATOM 2432 C C . ASP A 1 303 ? 9.193 -6.450 -24.900 1.00 84.00 303 ASP A C 1
ATOM 2434 O O . ASP A 1 303 ? 8.808 -6.741 -26.035 1.00 84.00 303 ASP A O 1
ATOM 2438 N N . SER A 1 304 ? 9.881 -5.320 -24.697 1.00 83.94 304 SER A N 1
ATOM 2439 C CA . SER A 1 304 ? 10.059 -4.309 -25.745 1.00 83.94 304 SER A CA 1
ATOM 2440 C C . SER A 1 304 ? 10.981 -4.780 -26.875 1.00 83.94 304 SER A C 1
ATOM 2442 O O . SER A 1 304 ? 12.181 -5.000 -26.688 1.00 83.94 304 SER A O 1
ATOM 2444 N N . TRP A 1 305 ? 10.440 -4.848 -28.098 1.00 88.44 305 TRP A N 1
ATOM 2445 C CA . TRP A 1 305 ? 11.242 -5.069 -29.307 1.00 88.44 305 TRP A CA 1
ATOM 2446 C C . TRP A 1 305 ? 12.324 -3.995 -29.471 1.00 88.44 305 TRP A C 1
ATOM 2448 O O . TRP A 1 305 ? 13.489 -4.339 -29.658 1.00 88.44 305 TRP A O 1
ATOM 2458 N N . VAL A 1 306 ? 11.968 -2.715 -29.293 1.00 85.00 306 VAL A N 1
ATOM 2459 C CA . VAL A 1 306 ? 12.920 -1.590 -29.340 1.00 85.00 306 VAL A CA 1
ATOM 2460 C C . VAL A 1 306 ? 13.986 -1.744 -28.255 1.00 85.00 306 VAL A C 1
ATOM 2462 O O . VAL A 1 306 ? 15.164 -1.507 -28.505 1.00 85.00 306 VAL A O 1
ATOM 2465 N N . GLY A 1 307 ? 13.593 -2.205 -27.063 1.00 87.12 307 GLY A N 1
ATOM 2466 C CA . GLY A 1 307 ? 14.513 -2.464 -25.960 1.00 87.12 307 GLY A CA 1
ATOM 2467 C C . GLY A 1 307 ? 15.548 -3.543 -26.283 1.00 87.12 307 GLY A C 1
ATOM 2468 O O . GLY A 1 307 ? 16.729 -3.380 -25.971 1.00 87.12 307 GLY A O 1
ATOM 2469 N N . ARG A 1 308 ? 15.131 -4.620 -26.958 1.00 87.81 308 ARG A N 1
ATOM 2470 C CA . ARG A 1 308 ? 16.039 -5.668 -27.451 1.00 87.81 308 ARG A CA 1
ATOM 2471 C C . ARG A 1 308 ? 16.938 -5.165 -28.580 1.00 87.81 308 ARG A C 1
ATOM 2473 O O . ARG A 1 308 ? 18.144 -5.380 -28.506 1.00 87.81 308 ARG A O 1
ATOM 2480 N N . TRP A 1 309 ? 16.373 -4.467 -29.567 1.00 87.06 309 TRP A N 1
ATOM 2481 C CA . TRP A 1 309 ? 17.109 -3.908 -30.708 1.00 87.06 309 TRP A CA 1
ATOM 2482 C C . TRP A 1 309 ? 18.218 -2.945 -30.266 1.00 87.06 309 TRP A C 1
ATOM 2484 O O . TRP A 1 309 ? 19.347 -3.033 -30.733 1.00 87.06 309 TRP A O 1
ATOM 2494 N N . GLN A 1 310 ? 17.918 -2.084 -29.291 1.00 86.75 310 GLN A N 1
ATOM 2495 C CA . GLN A 1 310 ? 18.844 -1.075 -28.764 1.00 86.75 310 GLN A CA 1
ATOM 2496 C C . GLN A 1 310 ? 19.722 -1.573 -27.605 1.00 86.75 310 GLN A C 1
ATOM 2498 O O . GLN A 1 310 ? 20.404 -0.779 -26.952 1.00 86.75 310 GLN A O 1
ATOM 2503 N N . MET A 1 311 ? 19.687 -2.880 -27.310 1.00 86.69 311 MET A N 1
ATOM 2504 C CA . MET A 1 311 ? 20.428 -3.521 -26.214 1.00 86.69 311 MET A CA 1
ATOM 2505 C C . MET A 1 311 ? 20.181 -2.893 -24.824 1.00 86.69 311 MET A C 1
ATOM 2507 O O . MET A 1 311 ? 21.050 -2.911 -23.949 1.00 86.69 311 MET A O 1
ATOM 2511 N N . ILE A 1 312 ? 18.981 -2.354 -24.590 1.00 88.25 312 ILE A N 1
ATOM 2512 C CA . ILE A 1 312 ? 18.545 -1.788 -23.299 1.00 88.25 312 ILE A CA 1
ATOM 2513 C C . ILE A 1 312 ? 17.565 -2.683 -22.539 1.00 88.25 312 ILE A C 1
ATOM 2515 O O . ILE A 1 312 ? 17.105 -2.303 -21.470 1.00 88.25 312 ILE A O 1
ATOM 2519 N N . SER A 1 313 ? 17.290 -3.896 -23.019 1.00 87.88 313 SER A N 1
ATOM 2520 C CA . SER A 1 313 ? 16.369 -4.835 -22.359 1.00 87.88 313 SER A CA 1
ATOM 2521 C C . SER A 1 313 ? 16.773 -5.227 -20.933 1.00 87.88 313 SER A C 1
ATOM 2523 O O . SER A 1 313 ? 15.925 -5.575 -20.128 1.00 87.88 313 SER A O 1
ATOM 2525 N N . LYS A 1 314 ? 18.062 -5.141 -20.580 1.00 87.38 314 LYS A N 1
ATOM 2526 C CA . LYS A 1 314 ? 18.554 -5.401 -19.211 1.00 87.38 314 LYS A CA 1
ATOM 2527 C C . LYS A 1 314 ? 18.746 -4.131 -18.374 1.00 87.38 314 LYS A C 1
ATOM 2529 O O . LYS A 1 314 ? 19.367 -4.184 -17.314 1.00 87.38 314 LYS A O 1
ATOM 2534 N N . LYS A 1 315 ? 18.300 -2.975 -18.868 1.00 87.88 315 LYS A N 1
ATOM 2535 C CA . LYS A 1 315 ? 18.477 -1.677 -18.207 1.00 87.88 315 LYS A CA 1
ATOM 2536 C C . LYS A 1 315 ? 17.209 -1.283 -17.442 1.00 87.88 315 LYS A C 1
ATOM 2538 O O . LYS A 1 315 ? 16.128 -1.819 -17.674 1.00 87.88 315 LYS A O 1
ATOM 2543 N N . LYS A 1 316 ? 17.347 -0.364 -16.485 1.00 86.62 316 LYS A N 1
ATOM 2544 C CA . LYS A 1 316 ? 16.233 0.138 -15.667 1.00 86.62 316 LYS A CA 1
ATOM 2545 C C . LYS A 1 316 ? 15.217 0.915 -16.511 1.00 86.62 316 LYS A C 1
ATOM 2547 O O . LYS A 1 316 ? 15.536 1.432 -17.574 1.00 86.62 316 LYS A O 1
ATOM 2552 N N . ILE A 1 317 ? 13.988 1.023 -16.025 1.00 86.06 317 ILE A N 1
ATOM 2553 C CA . ILE A 1 317 ? 12.940 1.834 -16.660 1.00 86.06 317 ILE A CA 1
ATOM 2554 C C . ILE A 1 317 ? 13.384 3.302 -16.691 1.00 86.06 317 ILE A C 1
ATOM 2556 O O . ILE A 1 317 ? 13.853 3.805 -15.672 1.00 86.06 317 ILE A O 1
ATOM 2560 N N . GLY A 1 318 ? 13.237 3.983 -17.828 1.00 88.38 318 GLY A N 1
ATOM 2561 C CA . GLY A 1 318 ? 13.655 5.381 -17.991 1.00 88.38 318 GLY A CA 1
ATOM 2562 C C . GLY A 1 318 ? 13.685 5.841 -19.448 1.00 88.38 318 GLY A C 1
ATOM 2563 O O . GLY A 1 318 ? 13.279 5.099 -20.347 1.00 88.38 318 GLY A O 1
ATOM 2564 N N . ILE A 1 319 ? 14.161 7.065 -19.682 1.00 90.75 319 ILE A N 1
ATOM 2565 C CA . ILE A 1 319 ? 14.414 7.581 -21.035 1.00 90.75 319 ILE A CA 1
ATOM 2566 C C . ILE A 1 319 ? 15.842 7.229 -21.452 1.00 90.75 319 ILE A C 1
ATOM 2568 O O . ILE A 1 319 ? 16.777 7.400 -20.673 1.00 90.75 319 ILE A O 1
ATOM 2572 N N . TYR A 1 320 ? 16.011 6.755 -22.682 1.00 92.81 320 TYR A N 1
ATOM 2573 C CA . TYR A 1 320 ? 17.302 6.434 -23.280 1.00 92.81 320 TYR A CA 1
ATOM 2574 C C . TYR A 1 320 ? 17.477 7.142 -24.616 1.00 92.81 320 TYR A C 1
ATOM 2576 O O . TYR A 1 320 ? 16.519 7.264 -25.371 1.00 92.81 320 TYR A O 1
ATOM 2584 N N . ALA A 1 321 ? 18.691 7.570 -24.929 1.00 93.31 321 ALA A N 1
ATOM 2585 C CA . ALA A 1 321 ? 19.030 8.093 -26.242 1.00 93.31 321 ALA A CA 1
ATOM 2586 C C . ALA A 1 321 ? 19.118 6.965 -27.280 1.00 93.31 321 ALA A C 1
ATOM 2588 O O . ALA A 1 321 ? 19.540 5.851 -26.947 1.00 93.31 321 ALA A O 1
ATOM 2589 N N . ILE A 1 322 ? 18.749 7.259 -28.530 1.00 91.50 322 ILE A N 1
ATOM 2590 C CA . ILE A 1 322 ? 18.999 6.362 -29.672 1.00 91.50 322 ILE A CA 1
ATOM 2591 C C . ILE A 1 322 ? 20.497 6.354 -29.978 1.00 91.50 322 ILE A C 1
ATOM 2593 O O . ILE A 1 322 ? 21.084 5.284 -30.141 1.00 91.50 322 ILE A O 1
ATOM 2597 N N . SER A 1 323 ? 21.098 7.543 -30.011 1.00 90.88 323 SER A N 1
ATOM 2598 C CA . SER A 1 323 ? 22.517 7.744 -30.280 1.00 90.88 323 SER A CA 1
ATOM 2599 C C . SER A 1 323 ? 23.127 8.727 -29.288 1.00 90.88 323 SER A C 1
ATOM 2601 O O . SER A 1 323 ? 22.460 9.675 -28.882 1.00 90.88 323 SER A O 1
ATOM 2603 N N . VAL A 1 324 ? 24.372 8.502 -28.866 1.00 91.56 324 VAL A N 1
ATOM 2604 C CA . VAL A 1 324 ? 25.107 9.413 -27.971 1.00 91.56 324 VAL A CA 1
ATOM 2605 C C . VAL A 1 324 ? 26.515 9.613 -28.505 1.00 91.56 324 VAL A C 1
ATOM 2607 O O . VAL A 1 324 ? 27.255 8.639 -28.649 1.00 91.56 324 VAL A O 1
ATOM 2610 N N . SER A 1 325 ? 26.895 10.868 -28.727 1.00 90.56 325 SER A N 1
ATOM 2611 C CA . SER A 1 325 ? 28.235 11.237 -29.180 1.00 90.56 325 SER A CA 1
ATOM 2612 C C . SER A 1 325 ? 29.130 11.576 -27.989 1.00 90.56 325 SER A C 1
ATOM 2614 O O . SER A 1 325 ? 28.749 12.363 -27.116 1.00 90.56 325 SER A O 1
ATOM 2616 N N . GLY A 1 326 ? 30.331 10.999 -27.964 1.00 88.75 326 GLY A N 1
ATOM 2617 C CA . GLY A 1 326 ? 31.354 11.241 -26.943 1.00 88.75 326 GLY A CA 1
ATOM 2618 C C . GLY A 1 326 ? 31.953 9.961 -26.358 1.00 88.75 326 GLY A C 1
ATOM 2619 O O . GLY A 1 326 ? 31.447 8.853 -26.551 1.00 88.75 326 GLY A O 1
ATOM 2620 N N . THR A 1 327 ? 33.047 10.121 -25.618 1.00 89.81 327 THR A N 1
ATOM 2621 C CA . THR A 1 327 ? 33.774 9.030 -24.957 1.00 89.81 327 THR A CA 1
ATOM 2622 C C . THR A 1 327 ? 34.151 9.409 -23.540 1.00 89.81 327 THR A C 1
ATOM 2624 O O . THR A 1 327 ? 34.427 10.573 -23.265 1.00 89.81 327 THR A O 1
ATOM 2627 N N . LEU A 1 328 ? 34.190 8.417 -22.651 1.00 90.19 328 LEU A N 1
ATOM 2628 C CA . LEU A 1 328 ? 34.666 8.628 -21.286 1.00 90.19 328 LEU A CA 1
ATOM 2629 C C . LEU A 1 328 ? 36.159 9.005 -21.258 1.00 90.19 328 LEU A C 1
ATOM 2631 O O . LEU A 1 328 ? 36.930 8.441 -22.042 1.00 90.19 328 LEU A O 1
ATOM 2635 N N . PRO A 1 329 ? 36.592 9.868 -20.319 1.00 91.12 329 PRO A N 1
ATOM 2636 C CA . PRO A 1 329 ? 38.008 10.128 -20.076 1.00 91.12 329 PRO A CA 1
ATOM 2637 C C . PRO A 1 329 ? 38.782 8.859 -19.688 1.00 91.12 329 PRO A C 1
ATOM 2639 O O . PRO A 1 329 ? 38.268 7.987 -18.984 1.00 91.12 329 PRO A O 1
ATOM 2642 N N . ASN A 1 330 ? 40.059 8.779 -20.079 1.00 89.00 330 ASN A N 1
ATOM 2643 C CA . ASN A 1 330 ? 40.914 7.604 -19.842 1.00 89.00 330 ASN A CA 1
ATOM 2644 C C . ASN A 1 330 ? 41.064 7.228 -18.354 1.00 89.00 330 ASN A C 1
ATOM 2646 O O . ASN A 1 330 ? 41.192 6.043 -18.032 1.00 89.00 330 ASN A O 1
ATOM 2650 N N . ALA A 1 331 ? 41.018 8.215 -17.452 1.00 88.81 331 ALA A N 1
ATOM 2651 C CA . ALA A 1 331 ? 41.035 7.987 -16.007 1.00 88.81 331 ALA A CA 1
ATOM 2652 C C . ALA A 1 331 ? 39.814 7.162 -15.562 1.00 88.81 331 ALA A C 1
ATOM 2654 O O . ALA A 1 331 ? 39.964 6.083 -14.991 1.00 88.81 331 ALA A O 1
ATOM 2655 N N . VAL A 1 332 ? 38.611 7.594 -15.957 1.00 88.25 332 VAL A N 1
ATOM 2656 C CA . VAL A 1 332 ? 37.349 6.905 -15.646 1.00 88.25 332 VAL A CA 1
ATOM 2657 C C . VAL A 1 332 ? 37.306 5.517 -16.292 1.00 88.25 332 VAL A C 1
ATOM 2659 O O . VAL A 1 332 ? 36.875 4.547 -15.673 1.00 88.25 332 VAL A O 1
ATOM 2662 N N . VAL A 1 333 ? 37.802 5.375 -17.525 1.00 89.50 333 VAL A N 1
ATOM 2663 C CA . VAL A 1 333 ? 37.892 4.064 -18.194 1.00 89.50 333 VAL A CA 1
ATOM 2664 C C . VAL A 1 333 ? 38.786 3.092 -17.414 1.00 89.50 333 VAL A C 1
ATOM 2666 O O . VAL A 1 333 ? 38.464 1.905 -17.317 1.00 89.50 333 VAL A O 1
ATOM 2669 N N . SER A 1 334 ? 39.883 3.584 -16.836 1.00 87.50 334 SER A N 1
ATOM 2670 C CA . SER A 1 334 ? 40.795 2.772 -16.023 1.00 87.50 334 SER A CA 1
ATOM 2671 C C . SER A 1 334 ? 40.143 2.326 -14.711 1.00 87.50 334 SER A C 1
ATOM 2673 O O . SER A 1 334 ? 40.255 1.154 -14.352 1.00 87.50 334 SER A O 1
ATOM 2675 N N . GLU A 1 335 ? 39.386 3.207 -14.050 1.00 87.50 335 GLU A N 1
ATOM 2676 C CA . GLU A 1 335 ? 38.594 2.876 -12.853 1.00 87.50 335 GLU A CA 1
ATOM 2677 C C . GLU A 1 335 ? 37.546 1.792 -13.141 1.00 87.50 335 GLU A C 1
ATOM 2679 O O . GLU A 1 335 ? 37.456 0.790 -12.429 1.00 87.50 335 GLU A O 1
ATOM 2684 N N . ILE A 1 336 ? 36.792 1.940 -14.235 1.00 86.75 336 ILE A N 1
ATOM 2685 C CA . ILE A 1 336 ? 35.774 0.965 -14.652 1.00 86.75 336 ILE A CA 1
ATOM 2686 C C . ILE A 1 336 ? 36.414 -0.402 -14.929 1.00 86.75 336 ILE A C 1
ATOM 2688 O O . ILE A 1 336 ? 35.869 -1.439 -14.534 1.00 86.75 336 ILE A O 1
ATOM 2692 N N . ARG A 1 337 ? 37.589 -0.415 -15.574 1.00 87.75 337 ARG A N 1
ATOM 2693 C CA . ARG A 1 337 ? 38.344 -1.646 -15.842 1.00 87.75 337 ARG A CA 1
ATOM 2694 C C . ARG A 1 337 ? 38.832 -2.301 -14.548 1.00 87.75 337 ARG A C 1
ATOM 2696 O O . ARG A 1 337 ? 38.747 -3.523 -14.441 1.00 87.75 337 ARG A O 1
ATOM 2703 N N . ALA A 1 338 ? 39.280 -1.521 -13.563 1.00 86.94 338 ALA A N 1
ATOM 2704 C CA . ALA A 1 338 ? 39.681 -2.031 -12.249 1.00 86.94 338 ALA A CA 1
ATOM 2705 C C . ALA A 1 338 ? 38.517 -2.703 -11.497 1.00 86.94 338 ALA A C 1
ATOM 2707 O O . ALA A 1 338 ? 38.722 -3.674 -10.774 1.00 86.94 338 ALA A O 1
ATOM 2708 N N . MET A 1 339 ? 37.281 -2.251 -11.728 1.00 83.94 339 MET A N 1
ATOM 2709 C CA . MET A 1 339 ? 36.062 -2.870 -11.191 1.00 83.94 339 MET A CA 1
ATOM 2710 C C . MET A 1 339 ? 35.574 -4.092 -11.997 1.00 83.94 339 MET A C 1
ATOM 2712 O O . MET A 1 339 ? 34.502 -4.628 -11.716 1.00 83.94 339 MET A O 1
ATOM 2716 N N . GLY A 1 340 ? 36.333 -4.545 -13.002 1.00 81.94 340 GLY A N 1
ATOM 2717 C CA . GLY A 1 340 ? 36.013 -5.730 -13.806 1.00 81.94 340 GLY A CA 1
ATOM 2718 C C . GLY A 1 340 ? 34.979 -5.499 -14.912 1.00 81.94 340 GLY A C 1
ATOM 2719 O O . GLY A 1 340 ? 34.437 -6.461 -15.455 1.00 81.94 340 GLY A O 1
ATOM 2720 N N . MET A 1 341 ? 34.695 -4.242 -15.266 1.00 79.50 341 MET A N 1
ATOM 2721 C CA . MET A 1 341 ? 33.740 -3.884 -16.316 1.00 79.50 341 MET A CA 1
ATOM 2722 C C . MET A 1 341 ? 34.467 -3.410 -17.580 1.00 79.50 341 MET A C 1
ATOM 2724 O O . MET A 1 341 ? 35.430 -2.649 -17.524 1.00 79.50 341 MET A O 1
ATOM 2728 N N . HIS A 1 342 ? 33.994 -3.837 -18.753 1.00 79.69 342 HIS A N 1
ATOM 2729 C CA . HIS A 1 342 ? 34.569 -3.419 -20.032 1.00 79.69 342 HIS A CA 1
ATOM 2730 C C . HIS A 1 342 ? 33.745 -2.282 -20.652 1.00 79.69 342 HIS A C 1
ATOM 2732 O O . HIS A 1 342 ? 32.627 -2.500 -21.126 1.00 79.69 342 HIS A O 1
ATOM 2738 N N . TYR A 1 343 ? 34.304 -1.071 -20.693 1.00 84.31 343 TYR A N 1
ATOM 2739 C CA . TYR A 1 343 ? 33.726 0.046 -21.442 1.00 84.31 343 TYR A CA 1
ATOM 2740 C C . TYR A 1 343 ? 34.003 -0.117 -22.940 1.00 84.31 343 TYR A C 1
ATOM 2742 O O . TYR A 1 343 ? 35.146 -0.314 -23.351 1.00 84.31 343 TYR A O 1
ATOM 2750 N N . LYS A 1 344 ? 32.954 -0.046 -23.765 1.00 82.25 344 LYS A N 1
ATOM 2751 C CA . LYS A 1 344 ? 33.078 -0.024 -25.225 1.00 82.25 344 LYS A CA 1
ATOM 2752 C C . LYS A 1 344 ? 32.797 1.404 -25.716 1.00 82.25 344 LYS A C 1
ATOM 2754 O O . LYS A 1 344 ? 31.633 1.811 -25.666 1.00 82.25 344 LYS A O 1
ATOM 2759 N N . PRO A 1 345 ? 33.813 2.161 -26.167 1.00 79.69 345 PRO A N 1
ATOM 2760 C CA . PRO A 1 345 ? 33.592 3.496 -26.710 1.00 79.69 345 PRO A CA 1
ATOM 2761 C C . PRO A 1 345 ? 32.711 3.417 -27.963 1.00 79.69 345 PRO A C 1
ATOM 2763 O O . PRO A 1 345 ? 32.691 2.391 -28.649 1.00 79.69 345 PRO A O 1
ATOM 2766 N N . TYR A 1 346 ? 31.943 4.478 -28.225 1.00 76.38 346 TYR A N 1
ATOM 2767 C CA . TYR A 1 346 ? 31.070 4.606 -29.403 1.00 76.38 346 TYR A CA 1
ATOM 2768 C C . TYR A 1 346 ? 30.025 3.486 -29.571 1.00 76.38 346 TYR A C 1
ATOM 2770 O O . TYR A 1 346 ? 29.487 3.283 -30.657 1.00 76.38 346 TYR A O 1
ATOM 2778 N N . MET A 1 347 ? 29.694 2.739 -28.506 1.00 71.81 347 MET A N 1
ATOM 2779 C CA . MET A 1 347 ? 28.786 1.583 -28.596 1.00 71.81 347 MET A CA 1
ATOM 2780 C C . MET A 1 347 ? 27.418 1.932 -29.206 1.00 71.81 347 MET A C 1
ATOM 2782 O O . MET A 1 347 ? 26.804 1.085 -29.854 1.00 71.81 347 MET A O 1
ATOM 2786 N N . ARG A 1 348 ? 26.956 3.169 -28.998 1.00 75.50 348 ARG A N 1
ATOM 2787 C CA . ARG A 1 348 ? 25.724 3.732 -29.564 1.00 75.50 348 ARG A CA 1
ATOM 2788 C C . ARG A 1 348 ? 25.962 5.093 -30.197 1.00 75.50 348 ARG A C 1
ATOM 2790 O O . ARG A 1 348 ? 25.091 5.943 -30.152 1.00 75.50 348 ARG A O 1
ATOM 2797 N N . ASP A 1 349 ? 27.141 5.303 -30.755 1.00 77.81 349 ASP A N 1
ATOM 2798 C CA . ASP A 1 349 ? 27.360 6.467 -31.596 1.00 77.81 349 ASP A CA 1
ATOM 2799 C C . ASP A 1 349 ? 27.094 6.060 -33.049 1.00 77.81 349 ASP A C 1
ATOM 2801 O O . ASP A 1 349 ? 27.758 5.185 -33.607 1.00 77.81 349 ASP A O 1
ATOM 2805 N N . THR A 1 350 ? 26.042 6.622 -33.636 1.00 70.00 350 THR A N 1
ATOM 2806 C CA . THR A 1 350 ? 25.705 6.423 -35.053 1.00 70.00 350 THR A CA 1
ATOM 2807 C C . THR A 1 350 ? 26.383 7.443 -35.961 1.00 70.00 350 THR A C 1
ATOM 2809 O O . THR A 1 350 ? 26.384 7.241 -37.170 1.00 70.00 350 THR A O 1
ATOM 2812 N N . THR A 1 351 ? 26.965 8.511 -35.405 1.00 66.06 351 THR A N 1
ATOM 2813 C CA . THR A 1 351 ? 27.597 9.592 -36.181 1.00 66.06 351 THR A CA 1
ATOM 2814 C C . THR A 1 351 ? 28.983 9.206 -36.699 1.00 66.06 351 THR A C 1
ATOM 2816 O O . THR A 1 351 ? 29.408 9.691 -37.738 1.00 66.06 351 THR A O 1
ATOM 2819 N N . SER A 1 352 ? 29.653 8.265 -36.030 1.00 58.94 352 SER A N 1
ATOM 2820 C CA . SER A 1 352 ? 30.985 7.750 -36.379 1.00 58.94 352 SER A CA 1
ATOM 2821 C C . SER A 1 352 ? 30.975 6.546 -37.337 1.00 58.94 352 SER A C 1
ATOM 2823 O O . SER A 1 352 ? 32.025 5.966 -37.596 1.00 58.94 352 SER A O 1
ATOM 2825 N N . LYS A 1 353 ? 29.803 6.143 -37.856 1.00 54.09 353 LYS A N 1
ATOM 2826 C CA . LYS A 1 353 ? 29.630 5.006 -38.787 1.00 54.09 353 LYS A CA 1
ATOM 2827 C C . LYS A 1 353 ? 29.455 5.411 -40.261 1.00 54.09 353 LYS A C 1
ATOM 2829 O O . LYS A 1 353 ? 28.956 4.597 -41.038 1.00 54.09 353 LYS A O 1
ATOM 2834 N N . VAL A 1 354 ? 29.823 6.638 -40.623 1.00 38.75 354 VAL A N 1
ATOM 2835 C CA . VAL A 1 354 ? 29.852 7.104 -42.021 1.00 38.75 354 VAL A CA 1
ATOM 2836 C C . VAL A 1 354 ? 31.237 6.896 -42.604 1.00 38.75 354 VAL A C 1
ATOM 2838 O O . VAL A 1 354 ? 32.209 7.265 -41.908 1.00 38.75 354 VAL A O 1
#

Sequence (354 aa):
MGPKKMQKGKKVAEMPAALKKKVAEPKKKPNPLFEPRPKNFGIGQDIQPKRDVSRFVRWPKYIVLQRQLAILYKRLKVPPAINQFRFALDRPTTSQVLRLLRKYRPETKRAKLKRLKSRAAKQAKGKEDAPSKRPPVVRFGVNTVTTLVEQKKAQLVVIAHDVDPIEIVVFLPALCRKMGVPYCIIRSKARLGKVVNRKTTSCLALQHINPEDRNSLAKIVEVVKTNFNDRFDEIMTSDNIPKDFRNLRACLVCSMIKSIDQFENQGCDNCEQFLSMKHDRDKVYDCTSANFDGMIFLTDPDDSWVGRWQMISKKKIGIYAISVSGTLPNAVVSEIRAMGMHYKPYMRDTTSKV

Foldseek 3Di:
DDDDDDDDDDDDDDDDPVPPDPPPDPDDDPDPVDDDDDFDCDPPGDDHDDDPCVVVDPDDPVVVVVVVVVVCVVPDDDALLLCLLVDADDPVLLVLVLVQLLVQEDDDPVRVVVVVVVQVVCVVVVDDNDDDDDDFHKDFDLVRVLVCLVVVQFQEKEFESPDPVPVSCSCVLVSNLVSVHQYGYHHAQCSVQVSHVHRGTGMITGRDDDPVCVVSSVVSSVVRCVSRNVCVVVSNDVLQEEPDPPQWKAFQFQQRIYHLVSCQCPNFQACCVQLVNHVPSVSSVQGIGPDFADKDQAPALCPDPVNVVQVNSVPDGHIGTQAGDDDHDPVSQVSCVVVVHHGDGRPRHPPVVD

pLDDT: mean 87.33, std 12.89, range [38.72, 98.12]

Secondary structure (DSSP, 8-state):
-PPPPPP----PPPPPGGGS-------PPPPTT--------STTSSPPPP---TTTS---HHHHHHHHHHHHHHHS---HHHHGGGS---HHHHHHHHHHHHHTPPPPHHHHHHHHHHHHHHHHTT-----PPPPP--EESHHHHHHHHHTT--SEEEEES--SSTHHHHTHHHHHHHTT--EEEES-HHHHHHHTTSS--SEEEE----GGGHHHHHHHHHHHIIIIITTHHHHHS-TTS-SSSSSEEEETTT-BEEEHHHHHHH--TTTHHHH--TT-HHHHHHHEES-EEEEEEES-TTT-HHHHHTT-TTSPSEEEEEEE-----HHHHHHHHHTT----TTTT-SGGG-